Protein AF-0000000072252610 (afdb_homodimer)

Secondary structure (DSSP, 8-state):
--HHHHHHHHHHHHHHHHHHHHHHHHHH-TTHIIIII-TTT--TTS-HHHHHHHHHHHHHHHHHHHHHHHHHHHTTT-HHHHHHHHHHHHHHHHHHHHHHHTS--S--SHHHHHHHHHHHHHHHHHHHHHHHHHHHHHHHTTS----------------------/--HHHHHHHHHHHHHHHHHHHHHHHHHH-TTHIIIII-TTT--TTS-HHHHHHHHHHHHHHHHHHHHHHHHHHHTTT-HHHHHHHHHHHHHHHHHHHHHHHTS--S--SHHHHHHHHHHHHHHHHHHHHHHHHHHHHHHHTTS----------------------

Sequence (330 aa):
MRPLRFMTRVAVGLTGALALGAAASVLQDPLYPTRVLYTHTTSLSGPRSTAALIGRLYATWLLTSGSVRIVAAVRYGSVACRLLAALTYVIALAHFYTEVFWFGTLSLHPAGRLPIIVASCCLGLLFLDAVSTVILQMRGGKHHPEKSGPGRGTARSQRPRRLDDMRPLRFMTRVAVGLTGALALGAAASVLQDPLYPTRVLYTHTTSLSGPRSTAALIGRLYATWLLTSGSVRIVAAVRYGSVACRLLAALTYVIALAHFYTEVFWFGTLSLHPAGRLPIIVASCCLGLLFLDAVSTVILQMRGGKHHPEKSGPGRGTARSQRPRRLDD

Solvent-accessible surface area (backbone atoms only — not comparable to full-atom values): 17249 Å² total; per-residue (Å²): 128,57,67,61,49,51,52,34,34,49,49,39,29,50,53,8,51,49,28,39,52,49,18,55,52,24,68,76,39,23,50,47,46,40,69,63,32,31,49,62,32,59,55,90,78,40,54,69,55,41,39,33,48,47,12,47,51,50,20,52,36,25,42,50,46,12,50,43,15,36,50,15,34,75,41,54,85,37,65,69,31,45,47,52,36,44,48,44,24,53,52,48,32,54,51,52,50,40,29,42,75,70,69,48,31,31,42,86,48,72,69,42,44,46,60,43,54,53,24,51,51,53,42,49,39,49,49,51,38,53,52,52,51,53,52,50,53,57,56,59,65,61,62,65,62,77,74,77,67,82,78,83,77,81,78,79,79,78,77,78,77,78,78,84,122,128,56,67,63,50,50,52,34,36,50,51,38,27,50,52,9,51,47,28,39,52,49,18,55,51,23,70,75,38,24,49,48,46,39,70,60,31,32,49,60,30,57,56,88,78,40,56,69,57,42,40,33,46,46,13,48,51,51,21,51,36,26,42,50,46,12,50,43,14,37,50,15,32,74,41,54,84,36,66,68,32,45,50,50,35,44,47,46,26,52,51,48,33,53,53,53,50,40,28,44,76,70,69,47,30,32,43,84,45,73,68,39,42,46,60,42,52,52,24,49,51,52,41,49,40,48,49,50,37,52,51,52,52,53,52,51,53,58,56,60,66,62,63,65,63,75,75,77,67,81,78,82,78,80,78,78,82,79,77,78,78,76,80,78,126

Foldseek 3Di:
DDPLLLVLLVLLLVLLVVLLVQLVVCLVPVLVCCVAWQVQPDPVPDPPVVSSVNSNVSSVLSNVLSVLSNVCSVVVVDPVSLVSNLVSLVVQLVVLVCCVPPVNRTDPDPVSCVSNVSSVVSNVSSVVVVVVVVVVVVVVVPPPPVCPPDDPPPPPPDPPDPDDD/DDPLLLVLLVLLLVLLVVLLVQLVVCLVPVLVCCVPWQVQPDPVPDPPVVSSVNSNVSSVLSNVLSVLSNVCSVVVVDPVSLVSNLVSLVVQLVVLVCCVPPVNRTDPDPVSCVSNVSSVVSNVSSVVVVVVVVVVVVVVVPPPPVCPPPDPPPPPPPPPDPPDD

InterPro domains:
  IPR005352 Erg28 [PF03694] (14-121)
  IPR005352 Erg28 [PTHR15451] (16-125)

Organism: Cyanidioschyzon merolae (strain NIES-3377 / 10D) (NCBI:txid280699)

Nearest PDB structures (foldseek):
  2lqg-assembly1_A  TM=4.248E-01  e=1.595E+00  Mus musculus
  8vdq-assembly1_A  TM=4.200E-01  e=7.722E+00  Mus musculus
  7p3r-assembly1_D  TM=2.602E-01  e=5.408E+00  Vibrio cholerae O1 biovar El Tor str. N16961
  2lqg-assembly1_A  TM=4.248E-01  e=1.162E+00  Mus musculus
  8vdq-assembly1_A  TM=4.121E-01  e=8.066E+00  Mus musculus

pLDDT: mean 83.95, std 19.63, range [26.28, 98.94]

Radius of gyration: 31.35 Å; Cα contacts (8 Å, |Δi|>4): 391; chains: 2; bounding box: 46×124×82 Å

Structure (mmCIF, N/CA/C/O backbone):
data_AF-0000000072252610-model_v1
#
loop_
_entity.id
_entity.type
_entity.pdbx_description
1 polymer 'Ergosterol biosynthetic protein 28'
#
loop_
_atom_site.group_PDB
_atom_site.id
_atom_site.type_symbol
_atom_site.label_atom_id
_atom_site.label_alt_id
_atom_site.label_comp_id
_atom_site.label_asym_id
_atom_site.label_entity_id
_atom_site.label_seq_id
_atom_site.pdbx_PDB_ins_code
_atom_site.Cartn_x
_atom_site.Cartn_y
_atom_site.Cartn_z
_atom_site.occupancy
_atom_site.B_iso_or_equiv
_atom_site.auth_seq_id
_atom_site.auth_comp_id
_atom_site.auth_asym_id
_atom_site.auth_atom_id
_atom_site.pdbx_PDB_model_num
ATOM 1 N N . MET A 1 1 ? -17.922 16.688 15.539 1 61.53 1 MET A N 1
ATOM 2 C CA . MET A 1 1 ? -17.656 16.141 14.211 1 61.53 1 MET A CA 1
ATOM 3 C C . MET A 1 1 ? -18.938 15.68 13.539 1 61.53 1 MET A C 1
ATOM 5 O O . MET A 1 1 ? -19.844 15.156 14.203 1 61.53 1 MET A O 1
ATOM 9 N N . ARG A 1 2 ? -19.297 16.031 12.352 1 78.81 2 ARG A N 1
ATOM 10 C CA . ARG A 1 2 ? -20.469 15.625 11.57 1 78.81 2 ARG A CA 1
ATOM 11 C C . ARG A 1 2 ? -20.609 14.102 11.531 1 78.81 2 ARG A C 1
ATOM 13 O O . ARG A 1 2 ? -19.609 13.383 11.508 1 78.81 2 ARG A O 1
ATOM 20 N N . PRO A 1 3 ? -21.797 13.688 11.703 1 86.56 3 PRO A N 1
ATOM 21 C CA . PRO A 1 3 ? -22.031 12.242 11.766 1 86.56 3 PRO A CA 1
ATOM 22 C C . PRO A 1 3 ? -21.391 11.492 10.602 1 86.56 3 PRO A C 1
ATOM 24 O O . PRO A 1 3 ? -20.797 10.43 10.797 1 86.56 3 PRO A O 1
ATOM 27 N N . LEU A 1 4 ? -21.547 11.992 9.461 1 91.12 4 LEU A N 1
ATOM 28 C CA . LEU A 1 4 ? -20.969 11.344 8.289 1 91.12 4 LEU A CA 1
ATOM 29 C C . LEU A 1 4 ? -19.453 11.266 8.398 1 91.12 4 LEU A C 1
ATOM 31 O O . LEU A 1 4 ? -18.844 10.25 8.039 1 91.12 4 LEU A O 1
ATOM 35 N N . ARG A 1 5 ? -18.906 12.273 8.883 1 93.12 5 ARG A N 1
ATOM 36 C CA . ARG A 1 5 ? -17.453 12.328 9.055 1 93.12 5 ARG A CA 1
ATOM 37 C C . ARG A 1 5 ? -16.984 11.305 10.086 1 93.12 5 ARG A C 1
ATOM 39 O O . ARG A 1 5 ? -15.992 10.609 9.867 1 93.12 5 ARG A O 1
ATOM 46 N N . PHE A 1 6 ? -17.703 11.289 11.133 1 94.94 6 PHE A N 1
ATOM 47 C CA . PHE A 1 6 ? -17.344 10.328 12.172 1 94.94 6 PHE A CA 1
ATOM 48 C C . PHE A 1 6 ? -17.516 8.898 11.664 1 94.94 6 PHE A C 1
ATOM 50 O O . PHE A 1 6 ? -16.641 8.062 11.883 1 94.94 6 PHE A O 1
ATOM 57 N N . MET A 1 7 ? -18.594 8.617 11 1 96.38 7 MET A N 1
ATOM 58 C CA . MET A 1 7 ? -18.844 7.285 10.461 1 96.38 7 MET A CA 1
ATOM 59 C C . MET A 1 7 ? -17.75 6.887 9.469 1 96.38 7 MET A C 1
ATOM 61 O O . MET A 1 7 ? -17.312 5.738 9.453 1 96.38 7 MET A O 1
ATOM 65 N N . THR A 1 8 ? -17.375 7.801 8.648 1 97.81 8 THR A N 1
ATOM 66 C CA . THR A 1 8 ? -16.344 7.531 7.648 1 97.81 8 THR A CA 1
ATOM 67 C C . THR A 1 8 ? -15.008 7.234 8.312 1 97.81 8 THR A C 1
ATOM 69 O O . THR A 1 8 ? -14.312 6.289 7.934 1 97.81 8 THR A O 1
ATOM 72 N N . ARG A 1 9 ? -14.688 8.031 9.305 1 98 9 ARG A N 1
ATOM 73 C CA . ARG A 1 9 ? -13.445 7.828 10.055 1 98 9 ARG A CA 1
ATOM 74 C C . ARG A 1 9 ? -13.414 6.449 10.695 1 98 9 ARG A C 1
ATOM 76 O O . ARG A 1 9 ? -12.414 5.738 10.609 1 98 9 ARG A O 1
ATOM 83 N N . VAL A 1 10 ? -14.508 6.07 11.289 1 98.44 10 VAL A N 1
ATOM 84 C CA . VAL A 1 10 ? -14.609 4.781 11.969 1 98.44 10 VAL A CA 1
ATOM 85 C C . VAL A 1 10 ? -14.523 3.652 10.945 1 98.44 10 VAL A C 1
ATOM 87 O O . VAL A 1 10 ? -13.828 2.656 11.172 1 98.44 10 VAL A O 1
ATOM 90 N N . ALA A 1 11 ? -15.195 3.805 9.812 1 98.62 11 ALA A N 1
ATOM 91 C CA . ALA A 1 11 ? -15.172 2.785 8.766 1 98.62 11 ALA A CA 1
ATOM 92 C C . ALA A 1 11 ? -13.758 2.588 8.219 1 98.62 11 ALA A C 1
ATOM 94 O O . ALA A 1 11 ? -13.312 1.453 8.031 1 98.62 11 ALA A O 1
ATOM 95 N N . VAL A 1 12 ? -13.117 3.666 8 1 98.75 12 VAL A N 1
ATOM 96 C CA . VAL A 1 12 ? -11.75 3.615 7.488 1 98.75 12 VAL A CA 1
ATOM 97 C C . VAL A 1 12 ? -10.844 2.928 8.508 1 98.75 12 VAL A C 1
ATOM 99 O O . VAL A 1 12 ? -10.055 2.049 8.156 1 98.75 12 VAL A O 1
ATOM 102 N N . GLY A 1 13 ? -10.977 3.266 9.797 1 98.75 13 GLY A N 1
ATOM 103 C CA . GLY A 1 13 ? -10.18 2.641 10.844 1 98.75 13 GLY A CA 1
ATOM 104 C C . GLY A 1 13 ? -10.477 1.161 11.008 1 98.75 13 GLY A C 1
ATOM 105 O O . GLY A 1 13 ? -9.555 0.356 11.172 1 98.75 13 GLY A O 1
ATOM 106 N N . LEU A 1 14 ? -11.742 0.823 10.953 1 98.69 14 LEU A N 1
ATOM 107 C CA . LEU A 1 14 ? -12.156 -0.568 11.117 1 98.69 14 LEU A CA 1
ATOM 108 C C . LEU A 1 14 ? -11.609 -1.43 9.977 1 98.69 14 LEU A C 1
ATOM 110 O O . LEU A 1 14 ? -11.109 -2.531 10.211 1 98.69 14 LEU A O 1
ATOM 114 N N . THR A 1 15 ? -11.75 -0.928 8.805 1 98.56 15 THR A N 1
ATOM 115 C CA . THR A 1 15 ? -11.273 -1.714 7.676 1 98.56 15 THR A CA 1
ATOM 116 C C . THR A 1 15 ? -9.75 -1.779 7.672 1 98.56 15 THR A C 1
ATOM 118 O O . THR A 1 15 ? -9.164 -2.742 7.172 1 98.56 15 THR A O 1
ATOM 121 N N . GLY A 1 16 ? -9.102 -0.753 8.195 1 98.81 16 GLY A N 1
ATOM 122 C CA . GLY A 1 16 ? -7.66 -0.843 8.398 1 98.81 16 GLY A CA 1
ATOM 123 C C . GLY A 1 16 ? -7.266 -1.932 9.375 1 98.81 16 GLY A C 1
ATOM 124 O O . GLY A 1 16 ? -6.367 -2.73 9.094 1 98.81 16 GLY A O 1
ATOM 125 N N . ALA A 1 17 ? -7.941 -2.018 10.492 1 98.69 17 ALA A N 1
ATOM 126 C CA . ALA A 1 17 ? -7.68 -3.043 11.5 1 98.69 17 ALA A CA 1
ATOM 127 C C . ALA A 1 17 ? -7.969 -4.438 10.953 1 98.69 17 ALA A C 1
ATOM 129 O O . ALA A 1 17 ? -7.215 -5.379 11.211 1 98.69 17 ALA A O 1
ATOM 130 N N . LEU A 1 18 ? -9.031 -4.496 10.211 1 97.88 18 LEU A N 1
ATOM 131 C CA . LEU A 1 18 ? -9.383 -5.773 9.594 1 97.88 18 LEU A CA 1
ATOM 132 C C . LEU A 1 18 ? -8.297 -6.223 8.625 1 97.88 18 LEU A C 1
ATOM 134 O O . LEU A 1 18 ? -7.957 -7.406 8.57 1 97.88 18 LEU A O 1
ATOM 138 N N . ALA A 1 19 ? -7.809 -5.293 7.867 1 98.44 19 ALA A N 1
ATOM 139 C CA . ALA A 1 19 ? -6.738 -5.613 6.922 1 98.44 19 ALA A CA 1
ATOM 140 C C . ALA A 1 19 ? -5.488 -6.09 7.652 1 98.44 19 ALA A C 1
ATOM 142 O O . ALA A 1 19 ? -4.859 -7.07 7.242 1 98.44 19 ALA A O 1
ATOM 143 N N . LEU A 1 20 ? -5.117 -5.48 8.727 1 98.56 20 LEU A N 1
ATOM 144 C CA . LEU A 1 20 ? -3.945 -5.879 9.5 1 98.56 20 LEU A CA 1
ATOM 145 C C . LEU A 1 20 ? -4.16 -7.242 10.148 1 98.56 20 LEU A C 1
ATOM 147 O O . LEU A 1 20 ? -3.244 -8.062 10.188 1 98.56 20 LEU A O 1
ATOM 151 N N . GLY A 1 21 ? -5.379 -7.465 10.68 1 98 21 GLY A N 1
ATOM 152 C CA . GLY A 1 21 ? -5.699 -8.781 11.211 1 98 21 GLY A CA 1
ATOM 153 C C . GLY A 1 21 ? -5.652 -9.875 10.164 1 98 21 GLY A C 1
ATOM 154 O O . GLY A 1 21 ? -5.133 -10.969 10.414 1 98 21 GLY A O 1
ATOM 155 N N . ALA A 1 22 ? -6.207 -9.555 8.984 1 96.94 22 ALA A N 1
ATOM 156 C CA . ALA A 1 22 ? -6.18 -10.516 7.887 1 96.94 22 ALA A CA 1
ATOM 157 C C . ALA A 1 22 ? -4.746 -10.812 7.453 1 96.94 22 ALA A C 1
ATOM 159 O O . ALA A 1 22 ? -4.40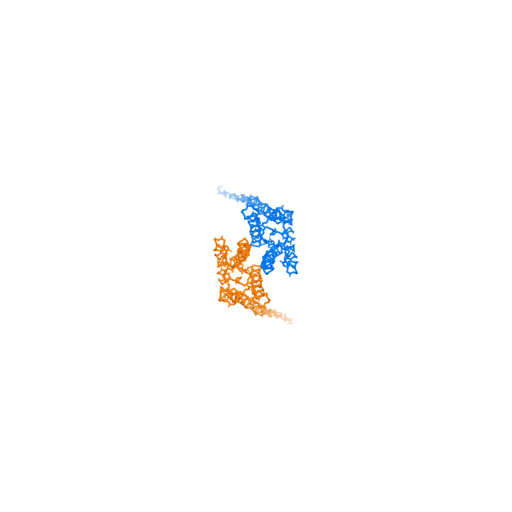6 -11.961 7.148 1 96.94 22 ALA A O 1
ATOM 160 N N . ALA A 1 23 ? -3.945 -9.773 7.395 1 98.44 23 ALA A N 1
ATOM 161 C CA . ALA A 1 23 ? -2.541 -9.969 7.047 1 98.44 23 ALA A CA 1
ATOM 162 C C . ALA A 1 23 ? -1.862 -10.93 8.023 1 98.44 23 ALA A C 1
ATOM 164 O O . ALA A 1 23 ? -1.147 -11.844 7.609 1 98.44 23 ALA A O 1
ATOM 165 N N . ALA A 1 24 ? -2.072 -10.789 9.32 1 98.06 24 ALA A N 1
ATOM 166 C CA . ALA A 1 24 ? -1.496 -11.664 10.336 1 98.06 24 ALA A CA 1
ATOM 167 C C . ALA A 1 24 ? -1.964 -13.102 10.164 1 98.06 24 ALA A C 1
ATOM 169 O O . ALA A 1 24 ? -1.171 -14.039 10.281 1 98.06 24 ALA A O 1
ATOM 170 N N . SER A 1 25 ? -3.254 -13.234 9.859 1 97.12 25 SER A N 1
ATOM 171 C CA . SER A 1 25 ? -3.811 -14.57 9.656 1 97.12 25 SER A CA 1
ATOM 172 C C . SER A 1 25 ? -3.195 -15.242 8.43 1 97.12 25 SER A C 1
ATOM 174 O O . SER A 1 25 ? -2.885 -16.438 8.461 1 97.12 25 SER A O 1
ATOM 176 N N . VAL A 1 26 ? -2.988 -14.5 7.348 1 97.19 26 VAL A N 1
ATOM 177 C CA . VAL A 1 26 ? -2.447 -15.039 6.105 1 97.19 26 VAL A CA 1
ATOM 178 C C . VAL A 1 26 ? -0.979 -15.406 6.297 1 97.19 26 VAL A C 1
ATOM 180 O O . VAL A 1 26 ? -0.509 -16.406 5.754 1 97.19 26 VAL A O 1
ATOM 183 N N . LEU A 1 27 ? -0.234 -14.617 7.117 1 97 27 LEU A N 1
ATOM 184 C CA . LEU A 1 27 ? 1.17 -14.922 7.371 1 97 27 LEU A CA 1
ATOM 185 C C . LEU A 1 27 ? 1.31 -16.219 8.172 1 97 27 LEU A C 1
ATOM 187 O O . LEU A 1 27 ? 2.328 -16.906 8.07 1 97 27 LEU A O 1
ATOM 191 N N . GLN A 1 28 ? 0.29 -16.609 8.906 1 96.81 28 GLN A N 1
ATOM 192 C CA . GLN A 1 28 ? 0.274 -17.875 9.641 1 96.81 28 GLN A CA 1
ATOM 193 C C . GLN A 1 28 ? -0.122 -19.031 8.727 1 96.81 28 GLN A C 1
ATOM 195 O O . GLN A 1 28 ? 0.338 -20.156 8.914 1 96.81 28 GLN A O 1
ATOM 200 N N . ASP A 1 29 ? -0.997 -18.75 7.777 1 95.69 29 ASP A N 1
ATOM 201 C CA . ASP A 1 29 ? -1.419 -19.703 6.758 1 95.69 29 ASP A CA 1
ATOM 202 C C . ASP A 1 29 ? -1.388 -19.078 5.367 1 95.69 29 ASP A C 1
ATOM 204 O O . ASP A 1 29 ? -2.432 -18.719 4.816 1 95.69 29 ASP A O 1
ATOM 208 N N . PRO A 1 30 ? -0.225 -19.078 4.793 1 94.25 30 PRO A N 1
ATOM 209 C CA . PRO A 1 30 ? -0.065 -18.359 3.523 1 94.25 30 PRO A CA 1
ATOM 210 C C . PRO A 1 30 ? -0.817 -19.031 2.371 1 94.25 30 PRO A C 1
ATOM 212 O O . PRO A 1 30 ? -0.964 -18.438 1.301 1 94.25 30 PRO A O 1
ATOM 215 N N . LEU A 1 31 ? -1.397 -20.234 2.572 1 91 31 LEU A N 1
ATOM 216 C CA . LEU A 1 31 ? -2.133 -20.906 1.508 1 91 31 LEU A CA 1
ATOM 217 C C . LEU A 1 31 ? -3.59 -20.453 1.486 1 91 31 LEU A C 1
ATOM 219 O O . LEU A 1 31 ? -4.312 -20.719 0.523 1 91 31 LEU A O 1
ATOM 223 N N . TYR A 1 32 ? -4.023 -19.75 2.447 1 90.5 32 TYR A N 1
ATOM 224 C CA . TYR A 1 32 ? -5.422 -19.375 2.639 1 90.5 32 TYR A CA 1
ATOM 225 C C . TYR A 1 32 ? -5.945 -18.578 1.446 1 90.5 32 TYR A C 1
ATOM 227 O O . TYR A 1 32 ? -7.004 -18.891 0.897 1 90.5 32 TYR A O 1
ATOM 235 N N . PRO A 1 33 ? -5.25 -17.594 0.985 1 90.19 33 PRO A N 1
ATOM 236 C CA . PRO A 1 33 ? -5.805 -16.797 -0.113 1 90.19 33 PRO A CA 1
ATOM 237 C C . PRO A 1 33 ? -6.047 -17.625 -1.375 1 90.19 33 PRO A C 1
ATOM 239 O O . PRO A 1 33 ? -7.062 -17.438 -2.051 1 90.19 33 PRO A O 1
ATOM 242 N N . THR A 1 34 ? -5.145 -18.469 -1.66 1 86.62 34 THR A N 1
ATOM 243 C CA . THR A 1 34 ? -5.316 -19.297 -2.855 1 86.62 34 THR A CA 1
ATOM 244 C C . THR A 1 34 ? -6.43 -20.312 -2.654 1 86.62 34 THR A C 1
ATOM 246 O O . THR A 1 34 ? -7.148 -20.656 -3.598 1 86.62 34 THR A O 1
ATOM 249 N N . ARG A 1 35 ? -6.633 -20.688 -1.427 1 86.81 35 ARG A N 1
ATOM 250 C CA . ARG A 1 35 ? -7.645 -21.703 -1.125 1 86.81 35 ARG A CA 1
ATOM 251 C C . ARG A 1 35 ? -9.039 -21.078 -1.067 1 86.81 35 ARG A C 1
ATOM 253 O O . ARG A 1 35 ? -10.023 -21.734 -1.404 1 86.81 35 ARG A O 1
ATOM 260 N N . VAL A 1 36 ? -9.109 -19.844 -0.758 1 87.56 36 VAL A N 1
ATOM 261 C CA . VAL A 1 36 ? -10.422 -19.281 -0.431 1 87.56 36 VAL A CA 1
ATOM 262 C C . VAL A 1 36 ? -10.758 -18.156 -1.403 1 87.56 36 VAL A C 1
ATOM 264 O O . VAL A 1 36 ? -11.914 -18 -1.804 1 87.56 36 VAL A O 1
ATOM 267 N N . LEU A 1 37 ? -9.742 -17.438 -1.824 1 89.19 37 LEU A N 1
ATOM 268 C CA . LEU A 1 37 ? -9.984 -16.266 -2.658 1 89.19 37 LEU A CA 1
ATOM 269 C C . LEU A 1 37 ? -9.688 -16.562 -4.121 1 89.19 37 LEU A C 1
ATOM 271 O O . LEU A 1 37 ? -10.586 -16.562 -4.961 1 89.19 37 LEU A O 1
ATOM 275 N N . TYR A 1 38 ? -8.469 -16.906 -4.402 1 88.69 38 TYR A N 1
ATOM 276 C CA . TYR A 1 38 ? -8.008 -17.109 -5.77 1 88.69 38 TYR A CA 1
ATOM 277 C C . TYR A 1 38 ? -8.102 -18.578 -6.164 1 88.69 38 TYR A C 1
ATOM 279 O O . TYR A 1 38 ? -7.105 -19.188 -6.578 1 88.69 38 TYR A O 1
ATOM 287 N N . THR A 1 39 ? -9.219 -19.141 -6.16 1 80.56 39 THR A N 1
ATOM 288 C CA . THR A 1 39 ? -9.461 -20.578 -6.277 1 80.56 39 THR A CA 1
ATOM 289 C C . THR A 1 39 ? -9.297 -21.047 -7.723 1 80.56 39 THR A C 1
ATOM 291 O O . THR A 1 39 ? -9.133 -22.234 -7.984 1 80.56 39 THR A O 1
ATOM 294 N N . HIS A 1 40 ? -9.32 -20.141 -8.625 1 75.56 40 HIS A N 1
ATOM 295 C CA . HIS A 1 40 ? -9.273 -20.562 -10.023 1 75.56 40 HIS A CA 1
ATOM 296 C C . HIS A 1 40 ? -7.844 -20.594 -10.547 1 75.56 40 HIS A C 1
ATOM 298 O O . HIS A 1 40 ? -7.617 -20.703 -11.75 1 75.56 40 HIS A O 1
ATOM 304 N N . THR A 1 41 ? -6.859 -20.312 -9.836 1 63.38 41 THR A N 1
ATOM 305 C CA . THR A 1 41 ? -5.469 -20.281 -10.281 1 63.38 41 THR A CA 1
ATOM 306 C C . THR A 1 41 ? -4.789 -21.625 -10.023 1 63.38 41 THR A C 1
ATOM 308 O O . THR A 1 41 ? -3.889 -22.016 -10.766 1 63.38 41 THR A O 1
ATOM 311 N N . THR A 1 42 ? -4.848 -22.141 -8.812 1 55.5 42 THR A N 1
ATOM 312 C CA . THR A 1 42 ? -4 -23.25 -8.398 1 55.5 42 THR A CA 1
ATOM 313 C C . THR A 1 42 ? -4.605 -24.578 -8.844 1 55.5 42 THR A C 1
ATOM 315 O O . THR A 1 42 ? -5.777 -24.859 -8.578 1 55.5 42 THR A O 1
ATOM 318 N N . SER A 1 43 ? -4.387 -24.844 -10.086 1 47.19 43 SER A N 1
ATOM 319 C CA . SER A 1 43 ? -4.484 -26.297 -10.086 1 47.19 43 SER A CA 1
ATOM 320 C C . SER A 1 43 ? -3.715 -26.906 -8.922 1 47.19 43 SER A C 1
ATOM 322 O O . SER A 1 43 ? -2.66 -26.406 -8.531 1 47.19 43 SER A O 1
ATOM 324 N N . LEU A 1 44 ? -4.395 -27.469 -7.875 1 45.12 44 LEU A N 1
ATOM 325 C CA . LEU A 1 44 ? -3.846 -28.297 -6.801 1 45.12 44 LEU A CA 1
ATOM 326 C C . 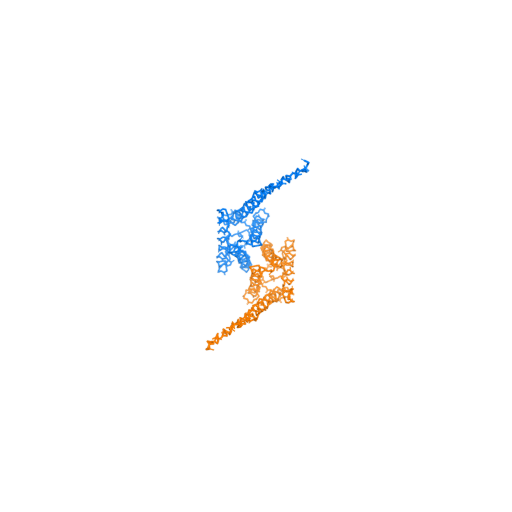LEU A 1 44 ? -2.428 -28.734 -7.133 1 45.12 44 LEU A C 1
ATOM 328 O O . LEU A 1 44 ? -1.689 -29.172 -6.246 1 45.12 44 LEU A O 1
ATOM 332 N N . SER A 1 45 ? -2.225 -28.672 -8.367 1 44.56 45 SER A N 1
ATOM 333 C CA . SER A 1 45 ? -0.99 -29.328 -8.773 1 44.56 45 SER A CA 1
ATOM 334 C C . SER A 1 45 ? 0.185 -28.359 -8.781 1 44.56 45 SER A C 1
ATOM 336 O O . SER A 1 45 ? 1.304 -28.734 -9.141 1 44.56 45 SER A O 1
ATOM 338 N N . GLY A 1 46 ? -0.106 -26.953 -8.523 1 53.12 46 GLY A N 1
ATOM 339 C CA . GLY A 1 46 ? 1.106 -26.156 -8.594 1 53.12 46 GLY A CA 1
ATOM 340 C C . GLY A 1 46 ? 1.921 -26.203 -7.312 1 53.12 46 GLY A C 1
ATOM 341 O O . GLY A 1 46 ? 1.461 -26.719 -6.293 1 53.12 46 GLY A O 1
ATOM 342 N N . PRO A 1 47 ? 3.268 -25.922 -7.441 1 61.97 47 PRO A N 1
ATOM 343 C CA . PRO A 1 47 ? 4.129 -26.016 -6.262 1 61.97 47 PRO A CA 1
ATOM 344 C C . PRO A 1 47 ? 3.627 -25.188 -5.082 1 61.97 47 PRO A C 1
ATOM 346 O O . PRO A 1 47 ? 3.168 -24.062 -5.273 1 61.97 47 PRO A O 1
ATOM 349 N N . ARG A 1 48 ? 3.322 -25.797 -3.988 1 75.88 48 ARG A N 1
ATOM 350 C CA . ARG A 1 48 ? 2.986 -25.203 -2.695 1 75.88 48 ARG A CA 1
ATOM 351 C C . ARG A 1 48 ? 3.744 -23.906 -2.477 1 75.88 48 ARG A C 1
ATOM 353 O O . ARG A 1 48 ? 3.225 -22.984 -1.851 1 75.88 48 ARG A O 1
ATOM 360 N N . SER A 1 49 ? 4.82 -23.828 -3.201 1 79.62 49 SER A N 1
ATOM 361 C CA . SER A 1 49 ? 5.668 -22.656 -3.027 1 79.62 49 SER A CA 1
ATOM 362 C C . SER A 1 49 ? 5.066 -21.422 -3.709 1 79.62 49 SER A C 1
ATOM 364 O O . SER A 1 49 ? 5.129 -20.312 -3.174 1 79.62 49 SER A O 1
ATOM 366 N N . THR A 1 50 ? 4.332 -21.609 -4.77 1 84.75 50 THR A N 1
ATOM 367 C CA . THR A 1 50 ? 3.736 -20.5 -5.508 1 84.75 50 THR A CA 1
ATOM 368 C C . THR A 1 50 ? 2.506 -19.969 -4.781 1 84.75 50 THR A C 1
ATOM 370 O O . THR A 1 50 ? 2.322 -18.75 -4.664 1 84.75 50 THR A O 1
ATOM 373 N N . ALA A 1 51 ? 1.771 -20.891 -4.281 1 87.75 51 ALA A N 1
ATOM 374 C CA . ALA A 1 51 ? 0.591 -20.5 -3.512 1 87.75 51 ALA A CA 1
ATOM 375 C C . ALA A 1 51 ? 0.987 -19.75 -2.248 1 87.75 51 ALA A C 1
ATOM 377 O O . ALA A 1 51 ? 0.336 -18.766 -1.874 1 87.75 51 ALA A O 1
ATOM 378 N N . ALA A 1 52 ? 2.031 -20.219 -1.628 1 91.81 52 ALA A N 1
ATOM 379 C CA . ALA A 1 52 ? 2.502 -19.562 -0.413 1 91.81 52 ALA A CA 1
ATOM 380 C C . ALA A 1 52 ? 3.025 -18.156 -0.72 1 91.81 52 ALA A C 1
ATOM 382 O O . ALA A 1 52 ? 2.848 -17.234 0.077 1 91.81 52 ALA A O 1
ATOM 383 N N . LEU A 1 53 ? 3.656 -17.984 -1.848 1 92.38 53 LEU A N 1
ATOM 384 C CA . LEU A 1 53 ? 4.129 -16.656 -2.256 1 92.38 53 LEU A CA 1
ATOM 385 C C . LEU A 1 53 ? 2.957 -15.719 -2.502 1 92.38 53 LEU A C 1
ATOM 387 O O . LEU A 1 53 ? 3.006 -14.547 -2.117 1 92.38 53 LEU A O 1
ATOM 391 N N . ILE A 1 54 ? 1.898 -16.219 -3.107 1 92.81 54 ILE A N 1
ATOM 392 C CA . ILE A 1 54 ? 0.7 -15.414 -3.336 1 92.81 54 ILE A CA 1
ATOM 393 C C . ILE A 1 54 ? 0.157 -14.906 -2.002 1 92.81 54 ILE A C 1
ATOM 395 O O . ILE A 1 54 ? -0.172 -13.727 -1.868 1 92.81 54 ILE A O 1
ATOM 399 N N . GLY A 1 55 ? 0.143 -15.812 -1.067 1 95.19 55 GLY A N 1
ATOM 400 C CA . GLY A 1 55 ? -0.329 -15.422 0.253 1 95.19 55 GLY A CA 1
ATOM 401 C C . GLY A 1 55 ? 0.542 -14.375 0.916 1 95.19 55 GLY A C 1
ATOM 402 O O . GLY A 1 55 ? 0.032 -13.414 1.502 1 95.19 55 GLY A O 1
ATOM 403 N N . ARG A 1 56 ? 1.842 -14.492 0.831 1 96.5 56 ARG A N 1
ATOM 404 C CA . ARG A 1 56 ? 2.754 -13.539 1.461 1 96.5 56 ARG A CA 1
ATOM 405 C C . ARG A 1 56 ? 2.691 -12.18 0.772 1 96.5 56 ARG A C 1
ATOM 407 O O . ARG A 1 56 ? 2.795 -11.141 1.427 1 96.5 56 ARG A O 1
ATOM 414 N N . LEU A 1 57 ? 2.5 -12.195 -0.528 1 96.75 57 LEU A N 1
ATOM 415 C CA . LEU A 1 57 ? 2.33 -10.945 -1.26 1 96.75 57 LEU A CA 1
ATOM 416 C C . LEU A 1 57 ? 1.008 -10.273 -0.895 1 96.75 57 LEU A C 1
ATOM 418 O O . LEU A 1 57 ? 0.955 -9.062 -0.7 1 96.75 57 LEU A O 1
ATOM 422 N N . TYR A 1 58 ? 0.011 -11.086 -0.801 1 97.69 58 TYR A N 1
ATOM 423 C CA . TYR A 1 58 ? -1.295 -10.578 -0.394 1 97.69 58 TYR A CA 1
ATOM 424 C C . TYR A 1 58 ? -1.228 -9.953 0.992 1 97.69 58 TYR A C 1
ATOM 426 O O . TYR A 1 58 ? -1.736 -8.844 1.205 1 97.69 58 TYR A O 1
ATOM 434 N N . ALA A 1 59 ? -0.616 -10.633 1.926 1 98.62 59 ALA A N 1
ATOM 435 C CA . ALA A 1 59 ? -0.458 -10.117 3.285 1 98.62 59 ALA A CA 1
ATOM 436 C C . ALA A 1 59 ? 0.355 -8.828 3.297 1 98.62 59 ALA A C 1
ATOM 438 O O . ALA A 1 59 ? 0.045 -7.898 4.047 1 98.62 59 ALA A O 1
ATOM 439 N N . THR A 1 60 ? 1.398 -8.789 2.51 1 98.69 60 THR A N 1
ATOM 440 C CA . THR A 1 60 ? 2.242 -7.602 2.408 1 98.69 60 THR A CA 1
ATOM 441 C C . THR A 1 60 ? 1.431 -6.402 1.927 1 98.69 60 THR A C 1
ATOM 443 O O . THR A 1 60 ? 1.554 -5.305 2.475 1 98.69 60 THR A O 1
ATOM 446 N N . TRP A 1 61 ? 0.627 -6.629 0.937 1 98.81 61 TRP A N 1
ATOM 447 C CA . TRP A 1 61 ? -0.261 -5.586 0.435 1 98.81 61 TRP A CA 1
ATOM 448 C C . TRP A 1 61 ? -1.246 -5.145 1.513 1 98.81 61 TRP A C 1
ATOM 450 O O . TRP A 1 61 ? -1.479 -3.949 1.697 1 98.81 61 TRP A O 1
ATOM 460 N N . LEU A 1 62 ? -1.832 -6.09 2.283 1 98.75 62 LEU A N 1
ATOM 461 C CA . LEU A 1 62 ? -2.779 -5.781 3.35 1 98.75 62 LEU A CA 1
ATOM 462 C C . LEU A 1 62 ? -2.105 -4.984 4.461 1 98.75 62 LEU A C 1
ATOM 464 O O . LEU A 1 62 ? -2.709 -4.074 5.031 1 98.75 62 LEU A O 1
ATOM 468 N N . LEU A 1 63 ? -0.886 -5.348 4.766 1 98.88 63 LEU A N 1
ATOM 469 C CA . LEU A 1 63 ? -0.145 -4.594 5.773 1 98.88 63 LEU A CA 1
ATOM 470 C C . LEU A 1 63 ? 0.013 -3.137 5.352 1 98.88 63 LEU A C 1
ATOM 472 O O . LEU A 1 63 ? -0.143 -2.23 6.172 1 98.88 63 LEU A O 1
ATOM 476 N N . THR A 1 64 ? 0.316 -2.928 4.105 1 98.88 64 THR A N 1
ATOM 477 C CA . THR A 1 64 ? 0.504 -1.579 3.584 1 98.88 64 THR A CA 1
ATOM 478 C C . THR A 1 64 ? -0.806 -0.798 3.615 1 98.88 64 THR A C 1
ATOM 480 O O . THR A 1 64 ? -0.869 0.298 4.176 1 98.88 64 THR A O 1
ATOM 483 N N . SER A 1 65 ? -1.869 -1.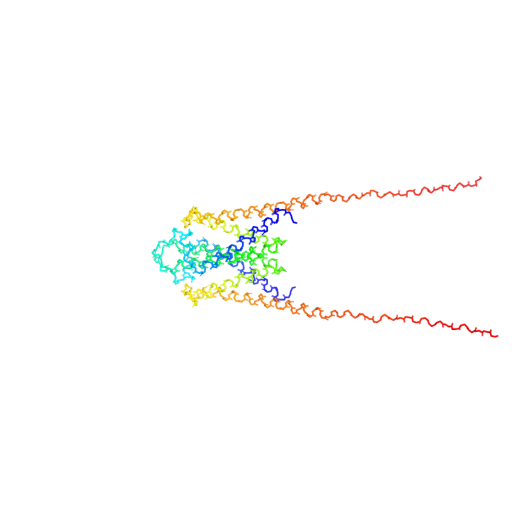411 3.096 1 98.88 65 SER A N 1
ATOM 484 C CA . SER A 1 65 ? -3.164 -0.74 3.039 1 98.88 65 SER A CA 1
ATOM 485 C C . SER A 1 65 ? -3.729 -0.508 4.438 1 98.88 65 SER A C 1
ATOM 487 O O . SER A 1 65 ? -4.301 0.547 4.711 1 98.88 65 SER A O 1
ATOM 489 N N . GLY A 1 66 ? -3.572 -1.522 5.262 1 98.88 66 GLY A N 1
ATOM 490 C CA . GLY A 1 66 ? -4.059 -1.386 6.625 1 98.88 66 GLY A CA 1
ATOM 491 C C . GLY A 1 66 ? -3.381 -0.267 7.395 1 98.88 66 GLY A C 1
ATOM 492 O O . GLY A 1 66 ? -4.039 0.488 8.109 1 98.88 66 GLY A O 1
ATOM 493 N N . SER A 1 67 ? -2.09 -0.134 7.25 1 98.88 67 SER A N 1
ATOM 494 C CA . SER A 1 67 ? -1.35 0.939 7.906 1 98.88 67 SER A CA 1
ATOM 495 C C . SER A 1 67 ? -1.832 2.309 7.441 1 98.88 67 SER A C 1
ATOM 497 O O . SER A 1 67 ? -2.002 3.223 8.25 1 98.88 67 SER A O 1
ATOM 499 N N . VAL A 1 68 ? -2.033 2.406 6.137 1 98.94 68 VAL A N 1
ATOM 500 C CA . VAL A 1 68 ? -2.521 3.66 5.574 1 98.94 68 VAL A CA 1
ATOM 501 C C . VAL A 1 68 ? -3.871 4.012 6.195 1 98.94 68 VAL A C 1
ATOM 503 O O . VAL A 1 68 ? -4.082 5.145 6.637 1 98.94 68 VAL A O 1
ATOM 506 N N . ARG A 1 69 ? -4.762 3.029 6.293 1 98.94 69 ARG A N 1
ATOM 507 C CA . ARG A 1 69 ? -6.125 3.295 6.746 1 98.94 69 ARG A CA 1
ATOM 508 C C . ARG A 1 69 ? -6.152 3.602 8.242 1 98.94 69 ARG A C 1
ATOM 510 O O . ARG A 1 69 ? -6.91 4.469 8.688 1 98.94 69 ARG A O 1
ATOM 517 N N . ILE A 1 70 ? -5.324 2.938 8.984 1 98.88 70 ILE A N 1
ATOM 518 C CA . ILE A 1 70 ? -5.246 3.219 10.414 1 98.88 70 ILE A CA 1
ATOM 519 C C . ILE A 1 70 ? -4.727 4.637 10.633 1 98.88 70 ILE A C 1
ATOM 521 O O . ILE A 1 70 ? -5.309 5.41 11.398 1 98.88 70 ILE A O 1
ATOM 525 N N . VAL A 1 71 ? -3.645 4.977 9.977 1 98.81 71 VAL A N 1
ATOM 526 C CA . VAL A 1 71 ? -3.066 6.309 10.133 1 98.81 71 VAL A CA 1
ATOM 527 C C . VAL A 1 71 ? -4.051 7.363 9.641 1 98.81 71 VAL A C 1
ATOM 529 O O . VAL A 1 71 ? -4.195 8.422 10.25 1 98.81 71 VAL A O 1
ATOM 532 N N . ALA A 1 72 ? -4.723 7.078 8.523 1 98.69 72 ALA A N 1
ATOM 533 C CA . ALA A 1 72 ? -5.711 8.016 7.992 1 98.69 72 ALA A CA 1
ATOM 534 C C . ALA A 1 72 ? -6.852 8.227 8.984 1 98.69 72 ALA A C 1
ATOM 536 O O . ALA A 1 72 ? -7.348 9.344 9.141 1 98.69 72 ALA A O 1
ATOM 537 N N . ALA A 1 73 ? -7.23 7.145 9.656 1 98.69 73 ALA A N 1
ATOM 538 C CA . ALA A 1 73 ? -8.305 7.273 10.641 1 98.69 73 ALA A CA 1
ATOM 539 C C . ALA A 1 73 ? -7.863 8.133 11.82 1 98.69 73 ALA A C 1
ATOM 541 O O . ALA A 1 73 ? -8.648 8.938 12.336 1 98.69 73 ALA A O 1
ATOM 542 N N . VAL A 1 74 ? -6.629 7.984 12.242 1 98.25 74 VAL A N 1
ATOM 543 C CA . VAL A 1 74 ? -6.098 8.727 13.375 1 98.25 74 VAL A CA 1
ATOM 544 C C . VAL A 1 74 ? -5.867 10.18 12.984 1 98.25 74 VAL A C 1
ATOM 546 O O . VAL A 1 74 ? -6.059 11.094 13.789 1 98.25 74 VAL A O 1
ATOM 549 N N . ARG A 1 75 ? -5.43 10.352 11.789 1 98.06 75 ARG A N 1
ATOM 550 C CA . ARG A 1 75 ? -5.172 11.688 11.273 1 98.06 75 ARG A CA 1
ATOM 551 C C . ARG A 1 75 ? -6.211 12.086 10.234 1 98.06 75 ARG A C 1
ATOM 553 O O . ARG A 1 75 ? -5.859 12.578 9.156 1 98.06 75 ARG A O 1
ATOM 560 N N . TYR A 1 76 ? -7.438 11.875 10.586 1 96.81 76 TYR A N 1
ATOM 561 C CA . TYR A 1 76 ? -8.523 12.016 9.625 1 96.81 76 TYR A CA 1
ATOM 562 C C . TYR A 1 76 ? -8.672 13.469 9.188 1 96.81 76 TYR A C 1
ATOM 564 O O . TYR A 1 76 ? -9.281 13.75 8.148 1 96.81 76 TYR A O 1
ATOM 572 N N . GLY A 1 77 ? -8.156 14.414 9.898 1 94.62 77 GLY A N 1
ATOM 573 C CA . GLY A 1 77 ? -8.195 15.82 9.523 1 94.62 77 GLY A CA 1
ATOM 574 C C . GLY A 1 77 ? -7.305 16.141 8.344 1 94.62 77 GLY A C 1
ATOM 575 O O . GLY A 1 77 ? -7.473 17.188 7.699 1 94.62 77 GLY A O 1
ATOM 576 N N . SER A 1 78 ? -6.41 15.344 8.102 1 96.5 78 SER A N 1
ATOM 577 C CA . SER A 1 78 ? -5.477 15.555 7 1 96.5 78 SER A CA 1
ATOM 578 C C . SER A 1 78 ? -6.078 15.102 5.676 1 96.5 78 SER A C 1
ATOM 580 O O . SER A 1 78 ? -6.395 13.922 5.5 1 96.5 78 SER A O 1
ATOM 582 N N . VAL A 1 79 ? -6.121 16.016 4.75 1 95.88 79 VAL A N 1
ATOM 583 C CA . VAL A 1 79 ? -6.645 15.703 3.426 1 95.88 79 VAL A CA 1
ATOM 584 C C . VAL A 1 79 ? -5.75 14.672 2.746 1 95.88 79 VAL A C 1
ATOM 586 O O . VAL A 1 79 ? -6.238 13.773 2.051 1 95.88 79 VAL A O 1
ATOM 589 N N . ALA A 1 80 ? -4.449 14.789 2.969 1 97.69 80 ALA A N 1
ATOM 590 C CA . ALA A 1 80 ? -3.496 13.844 2.387 1 97.69 80 ALA A CA 1
ATOM 591 C C . ALA A 1 80 ? -3.764 12.422 2.873 1 97.69 80 ALA A C 1
ATOM 593 O O . ALA A 1 80 ? -3.717 11.477 2.088 1 97.69 80 ALA A O 1
ATOM 594 N N . CYS A 1 81 ? -4.055 12.27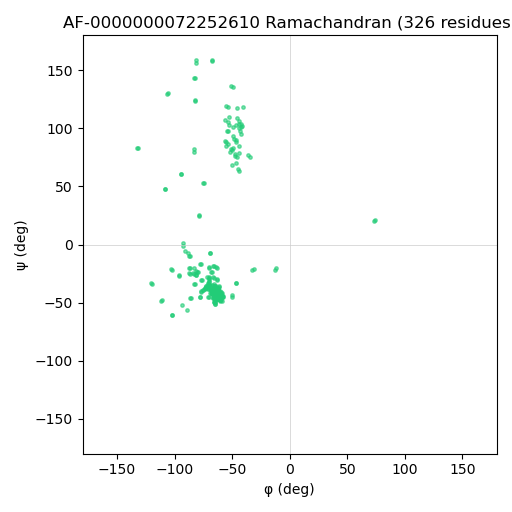3 4.117 1 98.25 81 CYS A N 1
ATOM 595 C CA . CYS A 1 81 ? -4.328 10.961 4.688 1 98.25 81 CYS A CA 1
ATOM 596 C C . CYS A 1 81 ? -5.641 10.398 4.156 1 98.25 81 CYS A C 1
ATOM 598 O O . CYS A 1 81 ? -5.73 9.203 3.852 1 98.25 81 CYS A O 1
ATOM 600 N N . ARG A 1 82 ? -6.629 11.25 4.012 1 97.94 82 ARG A N 1
ATOM 601 C CA . ARG A 1 82 ? -7.902 10.797 3.461 1 97.94 82 ARG A CA 1
ATOM 602 C C . ARG A 1 82 ? -7.75 10.391 1.999 1 97.94 82 ARG A C 1
ATOM 604 O O . ARG A 1 82 ? -8.367 9.422 1.554 1 97.94 82 ARG A O 1
ATOM 611 N N . LEU A 1 83 ? -6.988 11.148 1.325 1 98.12 83 LEU A N 1
ATOM 612 C CA . LEU A 1 83 ? -6.707 10.797 -0.064 1 98.12 83 LEU A CA 1
ATOM 613 C C . LEU A 1 83 ? -6.027 9.438 -0.159 1 98.12 83 LEU A C 1
ATOM 615 O O . LEU A 1 83 ? -6.383 8.617 -1.011 1 98.12 83 LEU A O 1
ATOM 619 N N . LEU A 1 84 ? -5.059 9.25 0.669 1 98.88 84 LEU A N 1
ATOM 620 C CA . LEU A 1 84 ? -4.344 7.973 0.649 1 98.88 84 LEU A CA 1
ATOM 621 C C . LEU A 1 84 ? -5.281 6.82 0.98 1 98.88 84 LEU A C 1
ATOM 623 O O . LEU A 1 84 ? -5.211 5.758 0.355 1 98.88 84 LEU A O 1
ATOM 627 N N . ALA A 1 85 ? -6.121 7.031 1.966 1 98.81 85 ALA A N 1
ATOM 628 C CA . ALA A 1 85 ? -7.113 6 2.266 1 98.81 85 ALA A CA 1
ATOM 629 C C . ALA A 1 85 ? -8 5.723 1.055 1 98.81 85 ALA A C 1
ATOM 631 O O . ALA A 1 85 ? -8.258 4.562 0.717 1 98.81 85 ALA A O 1
ATOM 632 N N . ALA A 1 86 ? -8.469 6.758 0.383 1 98.88 86 ALA A N 1
ATOM 633 C CA . ALA A 1 86 ? -9.305 6.598 -0.802 1 98.88 86 ALA A CA 1
ATOM 634 C C . ALA A 1 86 ? -8.578 5.809 -1.888 1 98.88 86 ALA A C 1
ATOM 636 O O . ALA A 1 86 ? -9.164 4.938 -2.531 1 98.88 86 ALA A O 1
ATOM 637 N N . LEU A 1 87 ? -7.32 6.102 -2.059 1 98.81 87 LEU A N 1
ATOM 638 C CA . LEU A 1 87 ? -6.539 5.43 -3.09 1 98.81 87 LEU A CA 1
ATOM 639 C C . LEU A 1 87 ? -6.414 3.939 -2.789 1 98.81 87 LEU A C 1
ATOM 641 O O . LEU A 1 87 ? -6.426 3.113 -3.707 1 98.81 87 LEU A O 1
ATOM 645 N N . THR A 1 88 ? -6.277 3.555 -1.499 1 98.88 88 THR A N 1
ATOM 646 C CA . THR A 1 88 ? -6.199 2.135 -1.178 1 98.88 88 THR A CA 1
ATOM 647 C C . THR A 1 88 ? -7.477 1.412 -1.597 1 98.88 88 THR A C 1
ATOM 649 O O . THR A 1 88 ? -7.426 0.268 -2.053 1 98.88 88 THR A O 1
ATOM 652 N N . TYR A 1 89 ? -8.594 2.086 -1.466 1 98.81 89 TYR A N 1
ATOM 653 C CA . TYR A 1 89 ? -9.859 1.465 -1.836 1 98.81 89 TYR A CA 1
ATOM 654 C C . TYR A 1 89 ? -10.023 1.421 -3.35 1 98.81 89 TYR A C 1
ATOM 656 O O . TYR A 1 89 ? -10.578 0.461 -3.893 1 98.81 89 TYR A O 1
ATOM 664 N N . VAL A 1 90 ? -9.617 2.451 -4.035 1 98.81 90 VAL A N 1
ATOM 665 C CA . VAL A 1 90 ? -9.664 2.455 -5.492 1 98.81 90 VAL A CA 1
ATOM 666 C C . VAL A 1 90 ? -8.812 1.313 -6.043 1 98.81 90 VAL A C 1
ATOM 668 O O . VAL A 1 90 ? -9.242 0.578 -6.934 1 98.81 90 VAL A O 1
ATOM 671 N N . ILE A 1 91 ? -7.648 1.166 -5.496 1 98.81 91 ILE A N 1
ATOM 672 C CA . ILE A 1 91 ? -6.719 0.13 -5.93 1 98.81 91 ILE A CA 1
ATOM 673 C C . ILE A 1 91 ? -7.297 -1.248 -5.617 1 98.81 91 ILE A C 1
ATOM 675 O O . ILE A 1 91 ? -7.234 -2.158 -6.445 1 98.81 91 ILE A O 1
ATOM 679 N N . ALA A 1 92 ? -7.871 -1.383 -4.414 1 98.38 92 ALA A N 1
ATOM 680 C CA . ALA A 1 92 ? -8.5 -2.648 -4.047 1 98.38 92 ALA A CA 1
ATOM 681 C C . ALA A 1 92 ? -9.648 -2.986 -4.992 1 98.38 92 ALA A C 1
ATOM 683 O O . ALA A 1 92 ? -9.758 -4.121 -5.469 1 98.38 92 ALA A O 1
ATOM 684 N N . LEU A 1 93 ? -10.492 -2.037 -5.273 1 97.56 93 LEU A N 1
ATOM 685 C CA . LEU A 1 93 ? -11.625 -2.248 -6.164 1 97.56 93 LEU A CA 1
ATOM 686 C C . LEU A 1 93 ? -11.156 -2.643 -7.559 1 97.56 93 LEU A C 1
ATOM 688 O O . LEU A 1 93 ? -11.695 -3.578 -8.156 1 97.56 93 LEU A O 1
ATOM 692 N N . ALA A 1 94 ? -10.195 -1.958 -8.055 1 97.75 94 ALA A N 1
ATOM 693 C CA . ALA A 1 94 ? -9.664 -2.273 -9.375 1 97.75 94 ALA A CA 1
ATOM 694 C C . ALA A 1 94 ? -9.086 -3.688 -9.414 1 97.75 94 ALA A C 1
ATOM 696 O O . ALA A 1 94 ? -9.352 -4.449 -10.352 1 97.75 94 ALA A O 1
ATOM 697 N N . HIS A 1 95 ? -8.32 -4.074 -8.398 1 97.31 95 HIS A N 1
ATOM 698 C CA . HIS A 1 95 ? -7.699 -5.395 -8.375 1 97.31 95 HIS A CA 1
ATOM 699 C C . HIS A 1 95 ? -8.75 -6.496 -8.297 1 97.31 95 HIS A C 1
ATOM 701 O O . HIS A 1 95 ? -8.766 -7.402 -9.133 1 97.31 95 HIS A O 1
ATOM 707 N N . PHE A 1 96 ? -9.672 -6.414 -7.363 1 95.75 96 PHE A N 1
ATOM 708 C CA . PHE A 1 96 ? -10.617 -7.496 -7.152 1 95.75 96 PHE A CA 1
ATOM 709 C C . PHE A 1 96 ? -11.656 -7.535 -8.273 1 95.75 96 PHE A C 1
ATOM 711 O O . PHE A 1 96 ? -12.102 -8.609 -8.68 1 95.75 96 PHE A O 1
ATOM 718 N N . TYR A 1 97 ? -12.062 -6.406 -8.727 1 94 97 TYR A N 1
ATOM 719 C CA . TYR A 1 97 ? -13.008 -6.359 -9.828 1 94 97 TYR A CA 1
ATOM 720 C C . TYR A 1 97 ? -12.422 -7.016 -11.078 1 94 97 TYR A C 1
ATOM 722 O O . TYR A 1 97 ? -13.078 -7.844 -11.719 1 94 97 TYR A O 1
ATOM 730 N N . THR A 1 98 ? -11.164 -6.715 -11.438 1 94.38 98 THR A N 1
ATOM 731 C CA . THR A 1 98 ? -10.547 -7.277 -12.633 1 94.38 98 THR A CA 1
ATOM 732 C C . THR A 1 98 ? -10.258 -8.766 -12.445 1 94.38 98 THR A C 1
ATOM 734 O O . THR A 1 98 ? -10.359 -9.547 -13.398 1 94.38 98 THR A O 1
ATOM 737 N N . GLU A 1 99 ? -9.93 -9.148 -11.234 1 93.56 99 GLU A N 1
ATOM 738 C CA . GLU A 1 99 ? -9.664 -10.562 -10.984 1 93.56 99 GLU A CA 1
ATOM 739 C C . GLU A 1 99 ? -10.93 -11.398 -11.156 1 93.56 99 GLU A C 1
ATOM 741 O O . GLU A 1 99 ? -10.859 -12.562 -11.57 1 93.56 99 GLU A O 1
ATOM 746 N N . VAL A 1 100 ? -12.055 -10.789 -10.922 1 89.69 100 VAL A N 1
ATOM 747 C CA . VAL A 1 100 ? -13.32 -11.508 -11.031 1 89.69 100 VAL A CA 1
ATOM 748 C C . VAL A 1 100 ? -13.812 -11.469 -12.477 1 89.69 100 VAL A C 1
ATOM 750 O O . VAL A 1 100 ? -14.141 -12.508 -13.055 1 89.69 100 VAL A O 1
ATOM 753 N N . PHE A 1 101 ? -13.781 -10.367 -13.094 1 89.62 101 PHE A N 1
ATOM 754 C CA . PHE A 1 101 ? -14.562 -10.188 -14.312 1 89.62 101 PHE A CA 1
ATOM 755 C C . PHE A 1 101 ? -13.664 -10.281 -15.539 1 89.62 101 PHE A C 1
ATOM 757 O O . PHE A 1 101 ? -14.141 -10.547 -16.641 1 89.62 101 PHE A O 1
ATOM 764 N N . TRP A 1 102 ? -12.422 -10.078 -15.375 1 90.44 102 TRP A N 1
ATOM 765 C CA . TRP A 1 102 ? -11.547 -10.07 -16.547 1 90.44 102 TRP A CA 1
ATOM 766 C C . TRP A 1 102 ? -10.617 -11.281 -16.531 1 90.44 102 TRP A C 1
ATOM 768 O O . TRP A 1 102 ? -10.523 -12 -17.531 1 90.44 102 TRP A O 1
ATOM 778 N N . PHE A 1 103 ? -9.938 -11.602 -15.438 1 90.25 103 PHE A N 1
ATOM 779 C CA . PHE A 1 103 ? -8.922 -12.648 -15.406 1 90.25 103 PHE A CA 1
ATOM 780 C C . PHE A 1 103 ? -9.516 -13.961 -14.914 1 90.25 103 PHE A C 1
ATOM 782 O O . PHE A 1 103 ? -8.969 -15.039 -15.18 1 90.25 103 PHE A O 1
ATOM 789 N N . GLY A 1 104 ? -10.578 -13.883 -14.117 1 87.75 104 GLY A N 1
ATOM 790 C CA . GLY A 1 104 ? -11.281 -15.078 -13.688 1 87.75 104 GLY A CA 1
ATOM 791 C C . GLY A 1 104 ? -10.523 -15.883 -12.648 1 87.75 104 GLY A C 1
ATOM 792 O O . GLY A 1 104 ? -10.695 -17.094 -12.547 1 87.75 104 GLY A O 1
ATOM 793 N N . THR A 1 105 ? -9.562 -15.25 -11.938 1 86.44 105 THR A N 1
ATOM 794 C CA . THR A 1 105 ? -8.773 -15.969 -10.945 1 86.44 105 THR A CA 1
ATOM 795 C C . THR A 1 105 ? -9.477 -15.977 -9.594 1 86.44 105 THR A C 1
ATOM 797 O O . THR A 1 105 ? -9.141 -16.766 -8.719 1 86.44 105 THR A O 1
ATOM 800 N N . LEU A 1 106 ? -10.375 -15.039 -9.445 1 84.5 106 LEU A N 1
ATOM 801 C CA . LEU A 1 106 ? -11.117 -14.914 -8.195 1 84.5 106 LEU A CA 1
ATOM 802 C C . LEU A 1 106 ? -12.547 -15.406 -8.359 1 84.5 106 LEU A C 1
ATOM 804 O O . LEU A 1 106 ? -13.203 -15.102 -9.359 1 84.5 106 LEU A O 1
ATOM 808 N N . SER A 1 107 ? -12.938 -16.266 -7.422 1 79.62 107 SER A N 1
ATOM 809 C CA . SER A 1 107 ? -14.297 -16.797 -7.477 1 79.62 107 SER A CA 1
ATOM 810 C C . SER A 1 107 ? -15.297 -15.844 -6.844 1 79.62 107 SER A C 1
ATOM 812 O O . SER A 1 107 ? -14.953 -15.109 -5.906 1 79.62 107 SER A O 1
ATOM 814 N N . LEU A 1 108 ? -16.453 -15.773 -7.41 1 77.5 108 LEU A N 1
ATOM 815 C CA . LEU A 1 108 ? -17.516 -14.922 -6.871 1 77.5 108 LEU A CA 1
ATOM 816 C C . LEU A 1 108 ? -18.188 -15.586 -5.676 1 77.5 108 LEU A C 1
ATOM 818 O O . LEU A 1 108 ? -19.328 -15.281 -5.359 1 77.5 108 LEU A O 1
ATOM 822 N N . HIS A 1 109 ? -17.516 -16.406 -5.07 1 76.06 109 HIS A N 1
ATOM 823 C CA . HIS A 1 109 ? -18 -16.891 -3.781 1 76.06 109 HIS A CA 1
ATOM 824 C C . HIS A 1 109 ? -17.984 -15.766 -2.744 1 76.06 109 HIS A C 1
ATOM 826 O O . HIS A 1 109 ? -17.359 -14.727 -2.953 1 76.06 109 HIS A O 1
ATOM 832 N N . PRO A 1 110 ? -18.719 -15.859 -1.761 1 74.5 110 PRO A N 1
ATOM 833 C CA . PRO A 1 110 ? -18.875 -14.789 -0.774 1 74.5 110 PRO A CA 1
ATOM 834 C C . PRO A 1 110 ? -17.531 -14.195 -0.338 1 74.5 110 PRO A C 1
ATOM 836 O O . PRO A 1 110 ? -17.422 -12.977 -0.181 1 74.5 110 PRO A O 1
ATOM 839 N N . ALA A 1 111 ? -16.516 -14.898 -0.277 1 72.19 111 ALA A N 1
ATOM 840 C CA . ALA A 1 111 ? -15.203 -14.398 0.145 1 72.19 111 ALA A CA 1
ATOM 841 C C . ALA A 1 111 ? -14.609 -13.469 -0.908 1 72.19 111 ALA A C 1
ATOM 843 O O . ALA A 1 111 ? -13.953 -12.477 -0.572 1 72.19 111 ALA A O 1
ATOM 844 N N . GLY A 1 112 ? -14.898 -13.719 -2.064 1 76.31 112 GLY A N 1
ATOM 845 C CA . GLY A 1 112 ? -14.375 -12.914 -3.156 1 76.31 112 GLY A CA 1
ATOM 846 C C . GLY A 1 112 ? -15.117 -11.609 -3.35 1 76.31 112 GLY A C 1
ATOM 847 O O . GLY A 1 112 ? -14.547 -10.625 -3.816 1 76.31 112 GLY A O 1
ATOM 848 N N . ARG A 1 113 ? -16.312 -11.625 -2.893 1 85.44 113 ARG A N 1
ATOM 849 C CA . ARG A 1 113 ? -17.141 -10.438 -3.078 1 85.44 113 ARG A CA 1
ATOM 850 C C . ARG A 1 113 ? -16.922 -9.43 -1.947 1 85.44 113 ARG A C 1
ATOM 852 O O . ARG A 1 113 ? -17.109 -8.227 -2.131 1 85.44 113 ARG A O 1
ATOM 859 N N . LEU A 1 114 ? -16.516 -9.922 -0.854 1 89.19 114 LEU A N 1
ATOM 860 C CA . LEU A 1 114 ? -16.453 -9.102 0.353 1 89.19 114 LEU A CA 1
ATOM 861 C C . LEU A 1 114 ? -15.508 -7.922 0.162 1 89.19 114 LEU A C 1
ATOM 863 O O . LEU A 1 114 ? -15.875 -6.777 0.443 1 89.19 114 LEU A O 1
ATOM 867 N N . PRO A 1 115 ? -14.336 -8.141 -0.344 1 93.19 115 PRO A N 1
ATOM 868 C CA . PRO A 1 115 ? -13.438 -6.996 -0.528 1 93.19 115 PRO A CA 1
ATOM 869 C C . PRO A 1 115 ? -13.992 -5.969 -1.516 1 93.19 115 PRO A C 1
ATOM 871 O O . PRO A 1 115 ? -13.75 -4.77 -1.357 1 93.19 115 PRO A O 1
ATOM 874 N N . ILE A 1 116 ? -14.75 -6.375 -2.459 1 94.88 116 ILE A N 1
ATOM 875 C CA . ILE A 1 116 ? -15.328 -5.465 -3.439 1 94.88 116 ILE A CA 1
ATOM 876 C C . ILE A 1 116 ? -16.406 -4.602 -2.771 1 94.88 116 ILE A C 1
ATOM 878 O O . ILE A 1 116 ? -16.422 -3.383 -2.955 1 94.88 116 ILE A O 1
ATOM 882 N N . ILE A 1 117 ? -17.219 -5.254 -2.008 1 95.44 117 ILE A N 1
ATOM 883 C CA . ILE A 1 117 ? -18.297 -4.555 -1.323 1 95.44 117 ILE A CA 1
ATOM 884 C C . ILE A 1 117 ? -17.719 -3.57 -0.312 1 95.44 117 ILE A C 1
ATOM 886 O O . ILE A 1 117 ? -18.109 -2.404 -0.273 1 95.44 117 ILE A O 1
ATOM 890 N N . VAL A 1 118 ? -16.812 -4.023 0.461 1 96.62 118 VAL A N 1
ATOM 891 C CA . VAL A 1 118 ? -16.203 -3.195 1.501 1 96.62 118 VAL A CA 1
ATOM 892 C C . VAL A 1 118 ? -15.508 -1.995 0.866 1 96.62 118 VAL A C 1
ATOM 894 O O . VAL A 1 118 ? -15.68 -0.86 1.318 1 96.62 118 VAL A O 1
ATOM 897 N N . ALA A 1 119 ? -14.719 -2.205 -0.185 1 98.12 119 ALA A N 1
ATOM 898 C CA . ALA A 1 119 ? -14.008 -1.118 -0.855 1 98.12 119 ALA A CA 1
ATOM 899 C C . ALA A 1 119 ? -14.984 -0.113 -1.456 1 98.12 119 ALA A C 1
ATOM 901 O O . ALA A 1 119 ? -14.781 1.1 -1.347 1 98.12 119 ALA A O 1
ATOM 902 N N . SER A 1 120 ? -16.078 -0.599 -2.061 1 97.62 120 SER A N 1
ATOM 903 C CA . SER A 1 120 ? -17.078 0.271 -2.67 1 97.62 120 SER A CA 1
ATOM 904 C C . SER A 1 120 ? -17.781 1.122 -1.619 1 97.62 120 SER A C 1
ATOM 906 O O . SER A 1 120 ? -17.938 2.332 -1.794 1 97.62 120 SER A O 1
ATOM 908 N N . CYS A 1 121 ? -18.125 0.504 -0.549 1 97.69 121 CYS A N 1
ATOM 909 C CA . CYS A 1 121 ? -18.844 1.203 0.513 1 97.69 121 CYS A CA 1
ATOM 910 C C . CYS A 1 121 ? -17.953 2.262 1.162 1 97.69 121 CYS A C 1
ATOM 912 O O . CYS A 1 121 ? -18.375 3.402 1.349 1 97.69 121 CYS A O 1
ATOM 914 N N . CYS A 1 122 ? -16.75 1.896 1.469 1 98.44 122 CYS A N 1
ATOM 915 C CA . CYS A 1 122 ? -15.859 2.836 2.131 1 98.44 122 CYS A CA 1
ATOM 916 C C . CYS A 1 122 ? -15.477 3.979 1.196 1 98.44 122 CYS A C 1
ATOM 918 O O . CYS A 1 122 ? -15.383 5.129 1.623 1 98.44 122 CYS A O 1
ATOM 920 N N . LEU A 1 123 ? -15.273 3.691 -0.061 1 98.25 123 LEU A N 1
ATOM 921 C CA . LEU A 1 123 ? -15 4.734 -1.043 1 98.25 123 LEU A CA 1
ATOM 922 C C . LEU A 1 123 ? -16.203 5.672 -1.188 1 98.25 123 LEU A C 1
ATOM 924 O O . LEU A 1 123 ? -16.031 6.887 -1.3 1 98.25 123 LEU A O 1
ATOM 928 N N . GLY A 1 124 ? -17.391 5.133 -1.17 1 98.12 124 GLY A N 1
ATOM 929 C CA . GLY A 1 124 ? -18.594 5.941 -1.188 1 98.12 124 GLY A CA 1
ATOM 930 C C . GLY A 1 124 ? -18.703 6.867 0.008 1 98.12 124 GLY A C 1
ATOM 931 O O . GLY A 1 124 ? -19.047 8.047 -0.142 1 98.12 124 GLY A O 1
ATOM 932 N N . LEU A 1 125 ? -18.422 6.262 1.168 1 97.88 125 LEU A N 1
ATOM 933 C CA . LEU A 1 125 ? -18.469 7.066 2.387 1 97.88 125 LEU A CA 1
ATOM 934 C C . LEU A 1 125 ? -17.453 8.203 2.326 1 97.88 125 LEU A C 1
ATOM 936 O O . LEU A 1 125 ? -17.766 9.336 2.701 1 97.88 125 LEU A O 1
ATOM 940 N N . LEU A 1 126 ? -16.281 7.887 1.861 1 98.19 126 LEU A N 1
ATOM 941 C CA . LEU A 1 126 ? -15.25 8.914 1.748 1 98.19 126 LEU A CA 1
ATOM 942 C C . LEU A 1 126 ? -15.68 10.008 0.769 1 98.19 126 LEU A C 1
ATOM 944 O O . LEU A 1 126 ? -15.469 11.195 1.028 1 98.19 126 LEU A O 1
ATOM 948 N N . PHE A 1 127 ? -16.266 9.633 -0.304 1 96.88 127 PHE A N 1
ATOM 949 C CA . PHE A 1 127 ? -16.75 10.57 -1.312 1 96.88 127 PHE A CA 1
ATOM 950 C C . PHE A 1 127 ? -17.844 11.461 -0.743 1 96.88 127 PHE A C 1
ATOM 952 O O . PHE A 1 127 ? -17.828 12.68 -0.937 1 96.88 127 PHE A O 1
ATOM 959 N N . LEU A 1 128 ? -18.766 10.906 -0.074 1 95.62 128 LEU A N 1
ATOM 960 C CA . LEU A 1 128 ? -19.859 11.664 0.528 1 95.62 128 LEU A CA 1
ATOM 961 C C . LEU A 1 128 ? -19.328 12.633 1.582 1 95.62 128 LEU A C 1
ATOM 963 O O . LEU A 1 128 ? -19.812 13.766 1.682 1 95.62 128 LEU A O 1
ATOM 967 N N . ASP A 1 129 ? -18.406 12.172 2.318 1 95 129 ASP A N 1
ATOM 968 C CA . ASP A 1 129 ? -17.797 13.023 3.334 1 95 129 ASP A CA 1
ATOM 969 C C . ASP A 1 129 ? -17.078 14.211 2.693 1 95 129 ASP A C 1
ATOM 971 O O . ASP A 1 129 ? -17.172 15.336 3.186 1 95 129 ASP A O 1
ATOM 975 N N . ALA A 1 130 ? -16.375 13.969 1.635 1 93.25 130 ALA A N 1
ATOM 976 C CA . ALA A 1 130 ? -15.664 15.023 0.916 1 93.25 130 ALA A CA 1
ATOM 977 C C . ALA A 1 130 ? -16.656 16.031 0.326 1 93.25 130 ALA A C 1
ATOM 979 O O . ALA A 1 130 ? -16.453 17.25 0.439 1 93.25 130 ALA A O 1
ATOM 980 N N . VAL A 1 131 ? -17.688 15.539 -0.269 1 91.19 131 VAL A N 1
ATOM 981 C CA . VAL A 1 131 ? -18.703 16.375 -0.887 1 91.19 131 VAL A CA 1
ATOM 982 C C . VAL A 1 131 ? -19.406 17.234 0.182 1 91.19 131 VAL A C 1
ATOM 984 O O . VAL A 1 131 ? -19.594 18.438 0.003 1 91.19 131 VAL A O 1
ATOM 987 N N . SER A 1 132 ? -19.734 16.656 1.246 1 89.12 132 SER A N 1
ATOM 988 C CA . SER A 1 132 ? -20.391 17.359 2.336 1 89.12 132 SER A CA 1
ATOM 989 C C . SER A 1 132 ? -19.516 18.469 2.902 1 89.12 132 SER A C 1
ATOM 991 O O . SER A 1 132 ? -20 19.547 3.26 1 89.12 132 SER A O 1
ATOM 993 N N . THR A 1 133 ? -18.25 18.172 3.008 1 86.44 133 THR A N 1
ATOM 994 C CA . THR A 1 133 ? -17.297 19.156 3.512 1 86.44 133 THR A CA 1
ATOM 995 C C . THR A 1 133 ? -17.172 20.344 2.547 1 86.44 133 THR A C 1
ATOM 997 O O . THR A 1 133 ? -17.141 21.5 2.971 1 86.44 133 THR A O 1
ATOM 1000 N N . VAL A 1 134 ? -17.188 20.125 1.282 1 84.5 134 VAL A N 1
ATOM 1001 C CA . VAL A 1 134 ? -17.062 21.172 0.27 1 84.5 134 VAL A CA 1
ATOM 1002 C C . VAL A 1 134 ? -18.328 22.016 0.25 1 84.5 134 VAL A C 1
ATOM 1004 O O . VAL A 1 134 ? -18.266 23.25 0.158 1 84.5 134 VAL A O 1
ATOM 1007 N N . ILE A 1 135 ? -19.453 21.422 0.416 1 85.06 135 ILE A N 1
ATOM 1008 C CA . ILE A 1 135 ? -20.734 22.125 0.42 1 85.06 135 ILE A CA 1
ATOM 1009 C C . ILE A 1 135 ? -20.828 23.031 1.641 1 85.06 135 ILE A C 1
ATOM 1011 O O . ILE A 1 135 ? -21.266 24.188 1.535 1 85.06 135 ILE A O 1
ATOM 1015 N N . LEU A 1 136 ? -20.422 22.547 2.746 1 83.44 136 LEU A N 1
ATOM 1016 C CA . LEU A 1 136 ? -20.453 23.328 3.98 1 83.44 136 LEU A CA 1
ATOM 1017 C C . LEU A 1 136 ? -19.5 24.516 3.891 1 83.44 136 LEU A C 1
ATOM 1019 O O . LEU A 1 136 ? -19.812 25.609 4.352 1 83.44 136 LEU A O 1
ATOM 1023 N N . GLN A 1 137 ? -18.359 24.312 3.311 1 82.25 137 GLN A N 1
ATOM 1024 C CA . GLN A 1 137 ? -17.406 25.391 3.131 1 82.25 137 GLN A CA 1
ATOM 1025 C C . GLN A 1 137 ? -17.938 26.453 2.166 1 82.25 137 GLN A C 1
ATOM 1027 O O . GLN A 1 137 ? -17.719 27.641 2.365 1 82.25 137 GLN A O 1
ATOM 1032 N N . MET A 1 138 ? -18.672 26.047 1.191 1 84.94 138 MET A N 1
ATOM 1033 C CA . MET A 1 138 ? -19.25 26.953 0.214 1 84.94 138 MET A CA 1
ATOM 1034 C C . MET A 1 138 ? -20.406 27.75 0.83 1 84.94 138 MET A C 1
ATOM 1036 O O . MET A 1 138 ? -20.562 28.938 0.541 1 84.94 138 MET A O 1
ATOM 1040 N N . ARG A 1 139 ? -21.219 27.25 1.71 1 78.88 139 ARG A N 1
ATOM 1041 C CA . ARG A 1 139 ? -22.359 27.891 2.359 1 78.88 139 ARG A CA 1
ATOM 1042 C C . ARG A 1 139 ? -21.891 28.828 3.471 1 78.88 139 ARG A C 1
ATOM 1044 O O . ARG A 1 139 ? -22.484 29.891 3.674 1 78.88 139 ARG A O 1
ATOM 1051 N N . GLY A 1 140 ? -20.969 28.297 4.246 1 69.62 140 GLY A N 1
ATOM 1052 C CA . GLY A 1 140 ? -20.438 29.156 5.293 1 69.62 140 GLY A CA 1
ATOM 1053 C C . GLY A 1 140 ? -19.688 30.344 4.754 1 69.62 140 GLY A C 1
ATOM 1054 O O . GLY A 1 140 ? -19.594 31.375 5.418 1 69.62 140 GLY A O 1
ATOM 1055 N N . GLY A 1 141 ? -18.938 30.188 3.611 1 59.56 141 GLY A N 1
ATOM 1056 C CA . GLY A 1 141 ? -18.297 31.312 2.984 1 59.56 141 GLY A CA 1
ATOM 1057 C C . GLY A 1 141 ? -19.266 32.375 2.473 1 59.56 141 GLY A C 1
ATOM 1058 O O . GLY A 1 141 ? -18.891 33.5 2.227 1 59.56 141 GLY A O 1
ATOM 1059 N N . LYS A 1 142 ? -20.578 32.125 2.225 1 58.84 142 LYS A N 1
ATOM 1060 C CA . LYS A 1 142 ? -21.547 33.094 1.705 1 58.84 142 LYS A CA 1
ATOM 1061 C C . LYS A 1 142 ? -22.125 33.938 2.826 1 58.84 142 LYS A C 1
ATOM 1063 O O . LYS A 1 142 ? -22.625 35.062 2.574 1 58.84 142 LYS A O 1
ATOM 1068 N N . HIS A 1 143 ? -22.125 33.469 4.004 1 51.62 143 HIS A N 1
ATOM 1069 C CA . HIS A 1 143 ? -22.875 34.25 4.961 1 51.62 143 HIS A CA 1
ATOM 1070 C C . HIS A 1 143 ? -22.047 35.438 5.469 1 51.62 143 HIS A C 1
ATOM 1072 O O . HIS A 1 143 ? -22.547 36.281 6.238 1 51.62 143 HIS A O 1
ATOM 1078 N N . HIS A 1 144 ? -20.688 35.312 5.355 1 46.78 144 HIS A N 1
ATOM 1079 C CA . HIS A 1 144 ? -20.203 36.5 6.023 1 46.78 144 HIS A CA 1
ATOM 1080 C C . HIS A 1 144 ? -20.391 37.75 5.152 1 46.78 144 HIS A C 1
ATOM 1082 O O . HIS A 1 144 ? -19.562 38.031 4.289 1 46.78 144 HIS A O 1
ATOM 1088 N N . PRO A 1 145 ? -21.547 37.969 4.699 1 47.44 145 PRO A N 1
ATOM 1089 C CA . PRO A 1 145 ? -21.625 39.344 4.172 1 47.44 145 PRO A CA 1
ATOM 1090 C C . PRO A 1 145 ? -21.125 40.375 5.172 1 47.44 145 PRO A C 1
ATOM 1092 O O . PRO A 1 145 ? -21.578 40.406 6.32 1 47.44 145 PRO A O 1
ATOM 1095 N N . GLU A 1 146 ? -19.797 40.562 5.242 1 44.72 146 GLU A N 1
ATOM 1096 C CA . GLU A 1 146 ? -19.359 41.719 5.996 1 44.72 146 GLU A CA 1
ATOM 1097 C C . GLU A 1 146 ? -20.328 42.906 5.805 1 44.72 146 GLU A C 1
ATOM 1099 O O . GLU A 1 146 ? -20.516 43.375 4.684 1 44.72 146 GLU A O 1
ATOM 1104 N N . LYS A 1 147 ? -21.469 42.969 6.398 1 46.22 147 LYS A N 1
ATOM 1105 C CA . LYS A 1 147 ? -22.297 44.156 6.465 1 46.22 147 LYS A CA 1
ATOM 1106 C C . LYS A 1 147 ? -21.453 45.406 6.793 1 46.22 147 LYS A C 1
ATOM 1108 O O . LYS A 1 147 ? -20.953 45.531 7.906 1 46.22 147 LYS A O 1
ATOM 1113 N N . SER A 1 148 ? -20.516 45.812 5.934 1 45.78 148 SER A N 1
ATOM 1114 C CA . SER A 1 148 ? -20 47.188 6.102 1 45.78 148 SER A CA 1
ATOM 1115 C C . SER A 1 148 ? -21.125 48.188 6.297 1 45.78 148 SER A C 1
ATOM 1117 O O . SER A 1 148 ? -21.953 48.375 5.395 1 45.78 148 SER A O 1
ATOM 1119 N N . GLY A 1 149 ? -21.828 48.219 7.387 1 41.16 149 GLY A N 1
ATOM 1120 C CA . GLY A 1 149 ? -22.812 49.25 7.746 1 41.16 149 GLY A CA 1
ATOM 1121 C C . GLY A 1 149 ? -22.375 50.656 7.402 1 41.16 149 GLY A C 1
ATOM 1122 O O . GLY A 1 149 ? -21.172 50.969 7.422 1 41.16 149 GLY A O 1
ATOM 1123 N N . PRO A 1 150 ? -23.031 51.375 6.574 1 48.38 150 PRO A N 1
ATOM 1124 C CA . PRO A 1 150 ? -22.719 52.75 6.199 1 48.38 150 PRO A CA 1
ATOM 1125 C C . PRO A 1 150 ? -22.344 53.625 7.398 1 48.38 150 PRO A C 1
ATOM 1127 O O . PRO A 1 150 ? -22.922 53.5 8.477 1 48.38 150 PRO A O 1
ATOM 1130 N N . GLY A 1 151 ? -21.062 53.875 7.734 1 43.22 151 GLY A N 1
ATOM 1131 C CA . GLY A 1 151 ? -20.609 54.812 8.758 1 43.22 151 GLY A CA 1
ATOM 1132 C C . GLY A 1 151 ? -21.375 56.125 8.758 1 43.22 151 GLY A C 1
ATOM 1133 O O . GLY A 1 151 ? -21.594 56.719 7.699 1 43.22 151 GLY A O 1
ATOM 1134 N N . ARG A 1 152 ? -22.375 56.5 9.625 1 46.25 152 ARG A N 1
ATOM 1135 C CA . ARG A 1 152 ? -23.109 57.719 9.875 1 46.25 152 ARG A CA 1
ATOM 1136 C C . ARG A 1 152 ? -22.172 58.938 9.906 1 46.25 152 ARG A C 1
ATOM 1138 O O . ARG A 1 152 ? -21.281 59 10.758 1 46.25 152 ARG A O 1
ATOM 1145 N N . GLY A 1 153 ? -21.688 59.531 8.773 1 42.53 153 GLY A N 1
ATOM 1146 C CA . GLY A 1 153 ? -21.031 60.812 8.734 1 42.53 153 GLY A CA 1
ATOM 1147 C C . GLY A 1 153 ? -21.781 61.875 9.523 1 42.53 153 GLY A C 1
ATOM 1148 O O . GLY A 1 153 ? -22.953 62.156 9.266 1 42.53 153 GLY A O 1
ATOM 1149 N N . THR A 1 154 ? -21.562 62.062 10.844 1 43.38 154 THR A N 1
ATOM 1150 C CA . THR A 1 154 ? -22.047 63.156 11.695 1 43.38 154 THR A CA 1
ATOM 1151 C C . THR A 1 154 ? -21.766 64.5 11.055 1 43.38 154 THR A C 1
ATOM 1153 O O . THR A 1 154 ? -20.609 64.875 10.844 1 43.38 154 THR A O 1
ATOM 1156 N N . ALA A 1 155 ? -22.531 65.125 10.102 1 46.22 155 ALA A N 1
ATOM 1157 C CA . ALA A 1 155 ? -22.531 66.5 9.578 1 46.22 155 ALA A CA 1
ATOM 1158 C C . ALA A 1 155 ? -22.688 67.5 10.711 1 46.22 155 ALA A C 1
ATOM 1160 O O . ALA A 1 155 ? -23.703 67.562 11.383 1 46.22 155 ALA A O 1
ATOM 1161 N N . ARG A 1 156 ? -21.609 67.938 11.445 1 41.88 156 ARG A N 1
ATOM 1162 C CA . ARG A 1 156 ? -21.578 69.062 12.344 1 41.88 156 ARG A CA 1
ATOM 1163 C C . ARG A 1 156 ? -22.016 70.312 11.617 1 41.88 156 ARG A C 1
ATOM 1165 O O . ARG A 1 156 ? -21.406 70.75 10.617 1 41.88 156 ARG A O 1
ATOM 1172 N N . SER A 1 157 ? -23.281 70.688 11.523 1 42.12 157 SER A N 1
ATOM 1173 C CA . SER A 1 157 ? -23.875 71.938 11.055 1 42.12 157 SER A CA 1
ATOM 1174 C C . SER A 1 157 ? -23.203 73.125 11.688 1 42.12 157 SER A C 1
ATOM 1176 O O . SER A 1 157 ? -23.141 73.25 12.906 1 42.12 157 SER A O 1
ATOM 1178 N N . GLN A 1 158 ? -22.125 73.75 11.125 1 41.75 158 GLN A N 1
ATOM 1179 C CA . GLN A 1 158 ? -21.484 75 11.453 1 41.75 158 GLN A CA 1
ATOM 1180 C C . GLN A 1 158 ? -22.5 76.188 11.469 1 41.75 158 GLN A C 1
ATOM 1182 O O . GLN A 1 158 ? -23.219 76.375 10.492 1 41.75 158 GLN A O 1
ATOM 1187 N N . ARG A 1 159 ? -23.078 76.688 12.57 1 46.72 159 ARG A N 1
ATOM 1188 C CA . ARG A 1 159 ? -23.938 77.812 12.812 1 46.72 159 ARG A CA 1
ATOM 1189 C C . ARG A 1 159 ? -23.281 79.125 12.305 1 46.72 159 ARG A C 1
ATOM 1191 O O . ARG A 1 159 ? -22.109 79.375 12.578 1 46.72 159 ARG A O 1
ATOM 1198 N N . PRO A 1 160 ? -23.766 79.688 11.203 1 48.66 160 PRO A N 1
ATOM 1199 C CA . PRO A 1 160 ? -23.266 81 10.664 1 48.66 160 PRO A CA 1
ATOM 1200 C C . PRO A 1 160 ? -23.281 82.125 11.695 1 48.66 160 PRO A C 1
ATOM 1202 O O . PRO A 1 160 ? -24.234 82.188 12.484 1 48.66 160 PRO A O 1
ATOM 1205 N N . ARG A 1 161 ? -22.188 82.5 12.258 1 43.28 161 ARG A N 1
ATOM 1206 C CA . ARG A 1 161 ? -22.062 83.688 13.125 1 43.28 161 ARG A CA 1
ATOM 1207 C C . ARG A 1 161 ? -22.688 84.938 12.477 1 43.28 161 ARG A C 1
ATOM 1209 O O . ARG A 1 161 ? -22.391 85.25 11.312 1 43.28 161 ARG A O 1
ATOM 1216 N N . ARG A 1 162 ? -23.891 85.25 12.727 1 44.34 162 ARG A N 1
ATOM 1217 C CA . ARG A 1 162 ? -24.547 86.5 12.367 1 44.34 162 ARG A CA 1
ATOM 1218 C C . ARG A 1 162 ? -23.656 87.688 12.648 1 44.34 162 ARG A C 1
ATOM 1220 O O . ARG A 1 162 ? -23.016 87.75 13.695 1 44.34 162 ARG A O 1
ATOM 1227 N N . LEU A 1 163 ? -23.094 88.312 11.609 1 43.38 163 LEU A N 1
ATOM 1228 C CA . LEU A 1 163 ? -22.484 89.688 11.594 1 43.38 163 LEU A CA 1
ATOM 1229 C C . LEU A 1 163 ? -23.375 90.688 12.273 1 43.38 163 LEU A C 1
ATOM 1231 O O . LEU A 1 163 ? -24.578 90.75 11.984 1 43.38 163 LEU A O 1
ATOM 1235 N N . ASP A 1 164 ? -23.172 91.125 13.453 1 38.62 164 ASP A N 1
ATOM 1236 C CA . ASP A 1 164 ? -23.719 92.188 14.219 1 38.62 164 ASP A CA 1
ATOM 1237 C C . ASP A 1 164 ? -23.688 93.5 13.406 1 38.62 164 ASP A C 1
ATOM 1239 O O . ASP A 1 164 ? -22.609 94 13.016 1 38.62 164 ASP A O 1
ATOM 1243 N N . ASP A 1 165 ? -24.469 93.688 12.312 1 26.28 165 ASP A N 1
ATOM 1244 C CA . ASP A 1 165 ? -24.969 95.062 12.32 1 26.28 165 ASP A CA 1
ATOM 1245 C C . ASP A 1 165 ? -26.047 95.25 13.398 1 26.28 165 ASP A C 1
ATOM 1247 O O . ASP A 1 165 ? -26.844 94.312 13.641 1 26.28 165 ASP A O 1
ATOM 1251 N N . MET B 1 1 ? 15.195 24.547 3.432 1 61 1 MET B N 1
ATOM 1252 C CA . MET B 1 1 ? 15.055 23.156 3.889 1 61 1 MET B CA 1
ATOM 1253 C C . MET B 1 1 ? 16.422 22.5 4.059 1 61 1 MET B C 1
ATOM 1255 O O . MET B 1 1 ? 17.328 22.75 3.266 1 61 1 MET B O 1
ATOM 1259 N N . ARG B 1 2 ? 16.828 21.891 5.145 1 79.06 2 ARG B N 1
ATOM 1260 C CA . ARG B 1 2 ? 18.062 21.172 5.426 1 79.06 2 ARG B CA 1
ATOM 1261 C C . ARG B 1 2 ? 18.375 20.156 4.328 1 79.06 2 ARG B C 1
ATOM 1263 O O . ARG B 1 2 ? 17.469 19.547 3.76 1 79.06 2 ARG B O 1
ATOM 1270 N N . PRO B 1 3 ? 19.609 20.156 3.959 1 86.19 3 PRO B N 1
ATOM 1271 C CA . PRO B 1 3 ? 20 19.281 2.859 1 86.19 3 PRO B CA 1
ATOM 1272 C C . PRO B 1 3 ? 19.516 17.844 3.049 1 86.19 3 PRO B C 1
ATOM 1274 O O . PRO B 1 3 ? 19.031 17.219 2.1 1 86.19 3 PRO B O 1
ATOM 1277 N N . LEU B 1 4 ? 19.656 17.359 4.188 1 90.81 4 LEU B N 1
ATOM 1278 C CA . LEU B 1 4 ? 19.234 15.984 4.457 1 90.81 4 LEU B CA 1
ATOM 1279 C C . LEU B 1 4 ? 17.734 15.836 4.25 1 90.81 4 LEU B C 1
ATOM 1281 O O . LEU B 1 4 ? 17.281 14.828 3.703 1 90.81 4 LEU B O 1
ATOM 1285 N N . ARG B 1 5 ? 17.031 16.797 4.641 1 93.06 5 ARG B N 1
ATOM 1286 C CA . ARG B 1 5 ? 15.586 16.781 4.488 1 93.06 5 ARG B CA 1
ATOM 1287 C C . ARG B 1 5 ? 15.188 16.812 3.016 1 93.06 5 ARG B C 1
ATOM 1289 O O . ARG B 1 5 ? 14.305 16.078 2.588 1 93.06 5 ARG B O 1
ATOM 1296 N N . PHE B 1 6 ? 15.836 17.672 2.348 1 94.94 6 PHE B N 1
ATOM 1297 C CA . PHE B 1 6 ? 15.555 17.766 0.92 1 94.94 6 PHE B CA 1
ATOM 1298 C C . PHE B 1 6 ? 15.906 16.469 0.211 1 94.94 6 PHE B C 1
ATOM 1300 O O . PHE B 1 6 ? 15.125 15.969 -0.603 1 94.94 6 PHE B O 1
ATOM 1307 N N . MET B 1 7 ? 17.062 15.906 0.495 1 96.31 7 MET B N 1
ATOM 1308 C CA . MET B 1 7 ? 17.5 14.656 -0.114 1 96.31 7 MET B CA 1
ATOM 1309 C C . MET B 1 7 ? 16.516 13.523 0.2 1 96.31 7 MET B C 1
ATOM 1311 O O . MET B 1 7 ? 16.219 12.711 -0.667 1 96.31 7 MET B O 1
ATOM 1315 N N . THR B 1 8 ? 16.078 13.477 1.4 1 97.81 8 THR B N 1
ATOM 1316 C CA . THR B 1 8 ? 15.148 12.438 1.818 1 97.81 8 THR B CA 1
ATOM 1317 C C . THR B 1 8 ? 13.82 12.57 1.081 1 97.81 8 THR B C 1
ATOM 1319 O O . THR B 1 8 ? 13.273 11.578 0.6 1 97.81 8 THR B O 1
ATOM 1322 N N . ARG B 1 9 ? 13.352 13.797 0.99 1 97.94 9 ARG B N 1
ATOM 1323 C CA . ARG B 1 9 ? 12.109 14.062 0.275 1 97.94 9 ARG B CA 1
ATOM 1324 C C . ARG B 1 9 ? 12.203 13.625 -1.182 1 97.94 9 ARG B C 1
ATOM 1326 O O . ARG B 1 9 ? 11.305 12.969 -1.7 1 97.94 9 ARG B O 1
ATOM 1333 N N . VAL B 1 10 ? 13.297 13.945 -1.804 1 98.38 10 VAL B N 1
ATOM 1334 C CA . VAL B 1 10 ? 13.508 13.609 -3.207 1 98.38 10 VAL B CA 1
ATOM 1335 C C . VAL B 1 10 ? 13.617 12.094 -3.363 1 98.38 10 VAL B C 1
ATOM 1337 O O . VAL B 1 10 ? 13.039 11.523 -4.289 1 98.38 10 VAL B O 1
ATOM 1340 N N . ALA B 1 11 ? 14.328 11.438 -2.453 1 98.62 11 ALA B N 1
ATOM 1341 C CA . ALA B 1 11 ? 14.492 9.984 -2.51 1 98.62 11 ALA B CA 1
ATOM 1342 C C . ALA B 1 11 ? 13.148 9.281 -2.367 1 98.62 11 ALA B C 1
ATOM 1344 O O . ALA B 1 11 ? 12.852 8.336 -3.104 1 98.62 11 ALA B O 1
ATOM 1345 N N . VAL B 1 12 ? 12.391 9.75 -1.455 1 98.75 12 VAL B N 1
ATOM 1346 C CA . VAL B 1 12 ? 11.078 9.172 -1.227 1 98.75 12 VAL B CA 1
ATOM 1347 C C . VAL B 1 12 ? 10.203 9.359 -2.467 1 98.75 12 VAL B C 1
ATOM 1349 O O . VAL B 1 12 ? 9.547 8.422 -2.924 1 98.75 12 VAL B O 1
ATOM 1352 N N . GLY B 1 13 ? 10.219 10.547 -3.07 1 98.81 13 GLY B N 1
ATOM 1353 C CA . GLY B 1 13 ? 9.453 10.812 -4.277 1 98.81 13 GLY B CA 1
ATOM 1354 C C . GLY B 1 13 ? 9.914 9.992 -5.469 1 98.81 13 GLY B C 1
ATOM 1355 O O . GLY B 1 13 ? 9.094 9.469 -6.223 1 98.81 13 GLY B O 1
ATOM 1356 N N . LEU B 1 14 ? 11.219 9.883 -5.617 1 98.75 14 LEU B N 1
ATOM 1357 C CA . LEU B 1 14 ? 11.781 9.133 -6.734 1 98.75 14 LEU B CA 1
ATOM 1358 C C . LEU B 1 14 ? 11.414 7.66 -6.641 1 98.75 14 LEU B C 1
ATOM 1360 O O . LEU B 1 14 ? 11.039 7.043 -7.641 1 98.75 14 LEU B O 1
ATOM 1364 N N . THR B 1 15 ? 11.555 7.141 -5.469 1 98.56 15 THR B N 1
ATOM 1365 C CA . THR B 1 15 ? 11.234 5.727 -5.32 1 98.56 15 THR B CA 1
ATOM 1366 C C . THR B 1 15 ? 9.734 5.492 -5.445 1 98.56 15 THR B C 1
ATOM 1368 O O . THR B 1 15 ? 9.297 4.414 -5.852 1 98.56 15 THR B O 1
ATOM 1371 N N . GLY B 1 16 ? 8.938 6.484 -5.082 1 98.81 16 GLY B N 1
ATOM 1372 C CA . GLY B 1 16 ? 7.512 6.402 -5.363 1 98.81 16 GLY B CA 1
ATOM 1373 C C . GLY B 1 16 ? 7.199 6.359 -6.848 1 98.81 16 GLY B C 1
ATOM 1374 O O . GLY B 1 16 ? 6.422 5.512 -7.297 1 98.81 16 GLY B O 1
ATOM 1375 N N . ALA B 1 17 ? 7.82 7.207 -7.613 1 98.69 17 ALA B N 1
ATOM 1376 C CA . ALA B 1 17 ? 7.633 7.242 -9.062 1 98.69 17 ALA B CA 1
ATOM 1377 C C . ALA B 1 17 ? 8.117 5.949 -9.711 1 98.69 17 ALA B C 1
ATOM 1379 O O . ALA B 1 17 ? 7.473 5.422 -10.617 1 98.69 17 ALA B O 1
ATOM 1380 N N . LEU B 1 18 ? 9.227 5.488 -9.203 1 97.88 18 LEU B N 1
ATOM 1381 C CA . LEU B 1 18 ? 9.758 4.23 -9.711 1 97.88 18 LEU B CA 1
ATOM 1382 C C . LEU B 1 18 ? 8.789 3.08 -9.453 1 97.88 18 LEU B C 1
ATOM 1384 O O . LEU B 1 18 ? 8.602 2.215 -10.312 1 97.88 18 LEU B O 1
ATOM 1388 N N . ALA B 1 19 ? 8.242 3.076 -8.281 1 98.44 19 ALA B N 1
ATOM 1389 C CA . ALA B 1 19 ? 7.273 2.039 -7.945 1 98.44 19 ALA B CA 1
ATOM 1390 C C . ALA B 1 19 ? 6.055 2.107 -8.859 1 98.44 19 ALA B C 1
ATOM 1392 O O . ALA B 1 19 ? 5.574 1.08 -9.344 1 98.44 19 ALA B O 1
ATOM 1393 N N . LEU B 1 20 ? 5.547 3.264 -9.141 1 98.56 20 LEU B N 1
ATOM 1394 C CA . LEU B 1 20 ? 4.391 3.432 -10.023 1 98.56 20 LEU B CA 1
ATOM 1395 C C . LEU B 1 20 ? 4.734 3.037 -11.453 1 98.56 20 LEU B C 1
ATOM 1397 O O . LEU B 1 20 ? 3.928 2.406 -12.141 1 98.56 20 LEU B O 1
ATOM 1401 N N . GLY B 1 21 ? 5.938 3.434 -11.914 1 98 21 GLY B N 1
ATOM 1402 C CA . GLY B 1 21 ? 6.391 2.994 -13.2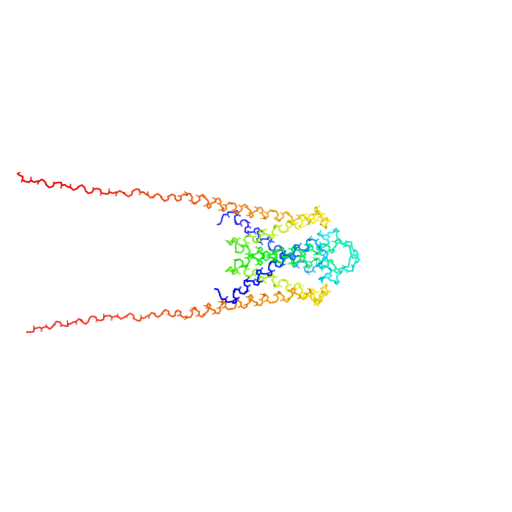27 1 98 21 GLY B CA 1
ATOM 1403 C C . GLY B 1 21 ? 6.535 1.487 -13.336 1 98 21 GLY B C 1
ATOM 1404 O O . GLY B 1 21 ? 6.141 0.891 -14.344 1 98 21 GLY B O 1
ATOM 1405 N N . ALA B 1 22 ? 7.105 0.893 -12.289 1 96.94 22 ALA B N 1
ATOM 1406 C CA . ALA B 1 22 ? 7.258 -0.56 -12.258 1 96.94 22 ALA B CA 1
ATOM 1407 C C . ALA B 1 22 ? 5.898 -1.254 -12.258 1 96.94 22 ALA B C 1
ATOM 1409 O O . ALA B 1 22 ? 5.715 -2.277 -12.922 1 96.94 22 ALA B O 1
ATOM 1410 N N . ALA B 1 23 ? 4.977 -0.7 -11.5 1 98.44 23 ALA B N 1
ATOM 1411 C CA . ALA B 1 23 ? 3.629 -1.258 -11.484 1 98.44 23 ALA B CA 1
ATOM 1412 C C . ALA B 1 23 ? 3.018 -1.254 -12.883 1 98.44 23 ALA B C 1
ATOM 1414 O O . ALA B 1 23 ? 2.443 -2.254 -13.32 1 98.44 23 ALA B O 1
ATOM 1415 N N . ALA B 1 24 ? 3.15 -0.177 -13.625 1 98.06 24 ALA B N 1
ATOM 1416 C CA . ALA B 1 24 ? 2.629 -0.066 -14.984 1 98.06 24 ALA B CA 1
ATOM 1417 C C . ALA B 1 24 ? 3.279 -1.094 -15.906 1 98.06 24 ALA B C 1
ATOM 1419 O O . ALA B 1 24 ? 2.602 -1.719 -16.734 1 98.06 24 ALA B O 1
ATOM 1420 N N . SER B 1 25 ? 4.582 -1.253 -15.742 1 97.06 25 SER B N 1
ATOM 1421 C CA . SER B 1 25 ? 5.309 -2.221 -16.562 1 97.06 25 SER B CA 1
ATOM 1422 C C . SER B 1 25 ? 4.852 -3.645 -16.266 1 97.06 25 SER B C 1
ATOM 1424 O O . SER B 1 25 ? 4.688 -4.449 -17.188 1 97.06 25 SER B O 1
ATOM 1426 N N . VAL B 1 26 ? 4.613 -3.979 -15.008 1 97.12 26 VAL B N 1
ATOM 1427 C CA . VAL B 1 26 ? 4.211 -5.32 -14.594 1 97.12 26 VAL B CA 1
ATOM 1428 C C . VAL B 1 26 ? 2.791 -5.602 -15.078 1 97.12 26 VAL B C 1
ATOM 1430 O O . VAL B 1 26 ? 2.477 -6.723 -15.484 1 97.12 26 VAL B O 1
ATOM 1433 N N . LEU B 1 27 ? 1.911 -4.559 -15.094 1 96.94 27 LEU B N 1
ATOM 1434 C CA . LEU B 1 27 ? 0.543 -4.742 -15.562 1 96.94 27 LEU B CA 1
ATOM 1435 C C . LEU B 1 27 ? 0.517 -5.023 -17.062 1 96.94 27 LEU B C 1
ATOM 1437 O O . LEU B 1 27 ? -0.402 -5.676 -17.562 1 96.94 27 LEU B O 1
ATOM 1441 N N . GLN B 1 28 ? 1.542 -4.617 -17.797 1 96.69 28 GLN B N 1
ATOM 1442 C CA . GLN B 1 28 ? 1.67 -4.906 -19.219 1 96.69 28 GLN B CA 1
ATOM 1443 C C . GLN B 1 28 ? 2.258 -6.297 -19.453 1 96.69 28 GLN B C 1
ATOM 1445 O O . GLN B 1 28 ? 1.931 -6.957 -20.438 1 96.69 28 GLN B O 1
ATOM 1450 N N . ASP B 1 29 ? 3.152 -6.691 -18.562 1 95.5 29 ASP B N 1
ATOM 1451 C CA . ASP B 1 29 ? 3.746 -8.023 -18.562 1 95.5 29 ASP B CA 1
ATOM 1452 C C . ASP B 1 29 ? 3.711 -8.648 -17.172 1 95.5 29 ASP B C 1
ATOM 1454 O O . ASP B 1 29 ? 4.727 -8.688 -16.469 1 95.5 29 ASP B O 1
ATOM 1458 N N . PRO B 1 30 ? 2.592 -9.227 -16.844 1 94.06 30 PRO B N 1
ATOM 1459 C CA . PRO B 1 30 ? 2.412 -9.711 -15.477 1 94.06 30 PRO B CA 1
ATOM 1460 C C . PRO B 1 30 ? 3.301 -10.914 -15.156 1 94.06 30 PRO B C 1
ATOM 1462 O O . PRO B 1 30 ? 3.428 -11.297 -13.992 1 94.06 30 PRO B O 1
ATOM 1465 N N . LEU B 1 31 ? 4.016 -11.484 -16.141 1 90.81 31 LEU B N 1
ATOM 1466 C CA . LEU B 1 31 ? 4.887 -12.625 -15.891 1 90.81 31 LEU B CA 1
ATOM 1467 C C . LEU B 1 31 ? 6.273 -12.164 -15.461 1 90.81 31 LEU B C 1
ATOM 1469 O O . LEU B 1 31 ? 7.074 -12.969 -14.977 1 90.81 31 LEU B O 1
ATOM 1473 N N . TYR B 1 32 ? 6.566 -10.938 -15.555 1 90.06 32 TYR B N 1
ATOM 1474 C CA . TYR B 1 32 ? 7.895 -10.375 -15.32 1 90.06 32 TYR B CA 1
ATOM 1475 C C . TYR B 1 32 ? 8.375 -10.68 -13.906 1 90.06 32 TYR B C 1
ATOM 1477 O O . TYR B 1 32 ? 9.484 -11.164 -13.711 1 90.06 32 TYR B O 1
ATOM 1485 N N . PRO B 1 33 ? 7.586 -10.461 -12.914 1 89.88 33 PRO B N 1
ATOM 1486 C CA . PRO B 1 33 ? 8.094 -10.68 -11.555 1 89.88 33 PRO B CA 1
ATOM 1487 C C . PRO B 1 33 ? 8.5 -12.125 -11.305 1 89.88 33 PRO B C 1
ATOM 1489 O O . PRO B 1 33 ? 9.523 -12.383 -10.664 1 89.88 33 PRO B O 1
ATOM 1492 N N . THR B 1 34 ? 7.723 -13.008 -11.797 1 86.19 34 THR B N 1
ATOM 1493 C CA . THR B 1 34 ? 8.062 -14.414 -11.586 1 86.19 34 THR B CA 1
ATOM 1494 C C . THR B 1 34 ? 9.281 -14.805 -12.422 1 86.19 34 THR B C 1
ATOM 1496 O O . THR B 1 34 ? 10.086 -15.633 -12 1 86.19 34 THR B O 1
ATOM 1499 N N . ARG B 1 35 ? 9.453 -14.117 -13.516 1 86.56 35 ARG B N 1
ATOM 1500 C CA . ARG B 1 35 ? 10.562 -14.438 -14.406 1 86.56 35 ARG B CA 1
ATOM 1501 C C . ARG B 1 35 ? 11.859 -13.812 -13.914 1 86.56 35 ARG B C 1
ATOM 1503 O O . ARG B 1 35 ? 12.938 -14.375 -14.117 1 86.56 35 ARG B O 1
ATOM 1510 N N . VAL B 1 36 ? 11.766 -12.75 -13.195 1 87.31 36 VAL B N 1
ATOM 1511 C CA . VAL B 1 36 ? 12.977 -11.984 -12.93 1 87.31 36 VAL B CA 1
ATOM 1512 C C . VAL B 1 36 ? 13.227 -11.914 -11.43 1 87.31 36 VAL B C 1
ATOM 1514 O O . VAL B 1 36 ? 14.383 -11.961 -10.984 1 87.31 36 VAL B O 1
ATOM 1517 N N . LEU B 1 37 ? 12.164 -11.875 -10.664 1 89.06 37 LEU B N 1
ATOM 1518 C CA . LEU B 1 37 ? 12.312 -11.688 -9.227 1 89.06 37 LEU B CA 1
ATOM 1519 C C . LEU B 1 37 ? 12.133 -13.008 -8.484 1 89.06 37 LEU B C 1
ATOM 1521 O O . LEU B 1 37 ? 13.07 -13.516 -7.871 1 89.06 37 LEU B O 1
ATOM 1525 N N . TYR B 1 38 ? 10.977 -13.594 -8.625 1 88.5 38 TYR B N 1
ATOM 1526 C CA . TYR B 1 38 ? 10.617 -14.789 -7.879 1 88.5 38 TYR B CA 1
ATOM 1527 C C . TYR B 1 38 ? 10.914 -16.047 -8.695 1 88.5 38 TYR B C 1
ATOM 1529 O O . TYR B 1 38 ? 10.023 -16.875 -8.906 1 88.5 38 TYR B O 1
ATOM 1537 N N . THR B 1 39 ? 12.094 -16.281 -9.047 1 80 39 THR B N 1
ATOM 1538 C CA . THR B 1 39 ? 12.508 -17.281 -10.016 1 80 39 THR B CA 1
ATOM 1539 C C . THR B 1 39 ? 12.492 -18.672 -9.391 1 80 39 THR B C 1
ATOM 1541 O O . THR B 1 39 ? 12.484 -19.688 -10.102 1 80 39 THR B O 1
ATOM 1544 N N . HIS B 1 40 ? 12.461 -18.75 -8.109 1 74.62 40 HIS B N 1
ATOM 1545 C CA . HIS B 1 40 ? 12.539 -20.062 -7.48 1 74.62 40 HIS B CA 1
ATOM 1546 C C . HIS B 1 40 ? 11.148 -20.641 -7.227 1 74.62 40 HIS B C 1
ATOM 1548 O O . HIS B 1 40 ? 11.008 -21.609 -6.48 1 74.62 40 HIS B O 1
ATOM 1554 N N . THR B 1 41 ? 10.109 -20.062 -7.504 1 62.09 41 THR B N 1
ATOM 1555 C CA . THR B 1 41 ? 8.75 -20.531 -7.25 1 62.09 41 THR B CA 1
ATOM 1556 C C . THR B 1 41 ? 8.242 -21.359 -8.43 1 62.09 41 THR B C 1
ATOM 1558 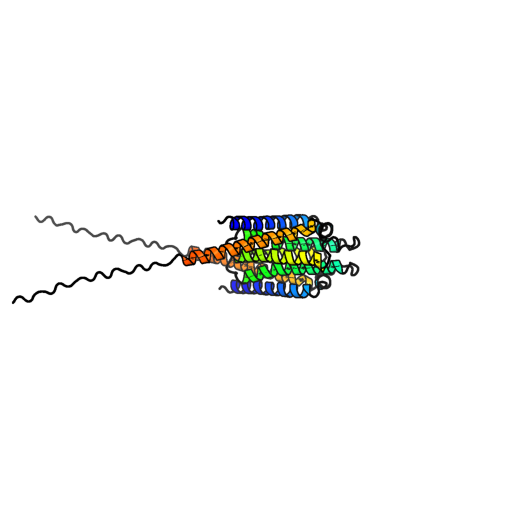O O . THR B 1 41 ? 7.449 -22.281 -8.25 1 62.09 41 THR B O 1
ATOM 1561 N N . THR B 1 42 ? 8.242 -20.812 -9.625 1 54.59 42 THR B N 1
ATOM 1562 C CA . THR B 1 42 ? 7.508 -21.375 -10.75 1 54.59 42 THR B CA 1
ATOM 1563 C C . THR B 1 42 ? 8.312 -22.469 -11.422 1 54.59 42 THR B C 1
ATOM 1565 O O . THR B 1 42 ? 9.492 -22.297 -11.734 1 54.59 42 THR B O 1
ATOM 1568 N N . SER B 1 43 ? 8.242 -23.625 -10.844 1 46.06 43 SER B N 1
ATOM 1569 C CA . SER B 1 43 ? 8.477 -24.547 -11.961 1 46.06 43 SER B CA 1
ATOM 1570 C C . SER B 1 43 ? 7.715 -24.109 -13.203 1 46.06 43 SER B C 1
ATOM 1572 O O . SER B 1 43 ? 6.582 -23.625 -13.109 1 46.06 43 SER B O 1
ATOM 1574 N N . LEU B 1 44 ? 8.375 -23.5 -14.219 1 44.56 44 LEU B N 1
ATOM 1575 C CA . LEU B 1 44 ? 7.863 -23.234 -15.555 1 44.56 44 LEU B CA 1
ATOM 1576 C C . LEU B 1 44 ? 6.562 -23.984 -15.797 1 44.56 44 LEU B C 1
ATOM 1578 O O . LEU B 1 44 ? 5.836 -23.688 -16.75 1 44.56 44 LEU B O 1
ATOM 1582 N N . SER B 1 45 ? 6.457 -24.938 -14.992 1 44.22 45 SER B N 1
ATOM 1583 C CA . SER B 1 45 ? 5.363 -25.844 -15.328 1 44.22 45 SER B CA 1
ATOM 1584 C C . SER B 1 45 ? 4.055 -25.391 -14.695 1 44.22 45 SER B C 1
ATOM 1586 O O . SER B 1 45 ? 3.023 -26.047 -14.844 1 44.22 45 SER B O 1
ATOM 1588 N N . GLY B 1 46 ? 4.121 -24.281 -13.758 1 53 46 GLY B N 1
ATOM 1589 C CA . GLY B 1 46 ? 2.801 -24 -13.211 1 53 46 GLY B CA 1
ATOM 1590 C C . GLY B 1 46 ? 1.945 -23.156 -14.141 1 53 46 GLY B C 1
ATOM 1591 O O . GLY B 1 46 ? 2.43 -22.656 -15.156 1 53 46 GLY B O 1
ATOM 1592 N N . PRO B 1 47 ? 0.584 -23.219 -13.938 1 61.25 47 PRO B N 1
ATOM 1593 C CA . PRO B 1 47 ? -0.306 -22.516 -14.859 1 61.25 47 PRO B CA 1
ATOM 1594 C C . PRO B 1 47 ? 0.025 -21.031 -14.992 1 61.25 47 PRO B C 1
ATOM 1596 O O . PRO B 1 47 ? 0.341 -20.375 -13.992 1 61.25 47 PRO B O 1
ATOM 1599 N N . ARG B 1 48 ? 0.358 -20.578 -16.156 1 75.69 48 ARG B N 1
ATOM 1600 C CA . ARG B 1 48 ? 0.54 -19.188 -16.562 1 75.69 48 ARG B CA 1
ATOM 1601 C C . ARG B 1 48 ? -0.385 -18.266 -15.781 1 75.69 48 ARG B C 1
ATOM 1603 O O . ARG B 1 48 ? -0.024 -17.125 -15.484 1 75.69 48 ARG B O 1
ATOM 1610 N N . SER B 1 49 ? -1.402 -18.906 -15.281 1 79.31 49 SER B N 1
ATOM 1611 C CA . SER B 1 49 ? -2.4 -18.109 -14.57 1 79.31 49 SER B CA 1
ATOM 1612 C C . SER B 1 49 ? -1.916 -17.734 -13.172 1 79.31 49 SER B C 1
ATOM 1614 O O . SER B 1 49 ? -2.141 -16.609 -12.711 1 79.31 49 SER B O 1
ATOM 1616 N N . THR B 1 50 ? -1.11 -18.547 -12.547 1 84.75 50 THR B N 1
ATOM 1617 C CA . THR B 1 50 ? -0.615 -18.281 -11.203 1 84.75 50 THR B CA 1
ATOM 1618 C C . THR B 1 50 ? 0.5 -17.25 -11.227 1 84.75 50 THR B C 1
ATOM 1620 O O . THR B 1 50 ? 0.527 -16.344 -10.398 1 84.75 50 THR B O 1
ATOM 1623 N N . ALA B 1 51 ? 1.319 -17.391 -12.211 1 87.69 51 ALA B N 1
ATOM 1624 C CA . ALA B 1 51 ? 2.396 -16.406 -12.367 1 87.69 51 ALA B CA 1
ATOM 1625 C C . ALA B 1 51 ? 1.84 -15.023 -12.68 1 87.69 51 ALA B C 1
ATOM 1627 O O . ALA B 1 51 ? 2.342 -14.023 -12.164 1 87.69 51 ALA B O 1
ATOM 1628 N N . ALA B 1 52 ? 0.824 -15.016 -13.508 1 91.81 52 ALA B N 1
ATOM 1629 C CA . ALA B 1 52 ? 0.207 -13.742 -13.859 1 91.81 52 ALA B CA 1
ATOM 1630 C C . ALA B 1 52 ? -0.468 -13.109 -12.641 1 91.81 52 ALA B C 1
ATOM 1632 O O . ALA B 1 52 ? -0.449 -11.883 -12.477 1 91.81 52 ALA B O 1
ATOM 1633 N N . LEU B 1 53 ? -1.044 -13.906 -11.789 1 92.44 53 LEU B N 1
ATOM 1634 C CA . LEU B 1 53 ? -1.653 -13.398 -10.562 1 92.44 53 LEU B CA 1
ATOM 1635 C C . LEU B 1 53 ? -0.596 -12.812 -9.641 1 92.44 53 LEU B C 1
ATOM 1637 O O . LEU B 1 53 ? -0.811 -11.758 -9.031 1 92.44 53 LEU B O 1
ATOM 1641 N N . ILE B 1 54 ? 0.55 -13.453 -9.539 1 92.75 54 ILE B N 1
ATOM 1642 C CA . ILE B 1 54 ? 1.651 -12.945 -8.734 1 92.75 54 ILE B CA 1
ATOM 1643 C C . ILE B 1 54 ? 2.051 -11.555 -9.219 1 92.75 54 ILE B C 1
ATOM 1645 O O . ILE B 1 54 ? 2.225 -10.633 -8.422 1 92.75 54 ILE B O 1
ATOM 1649 N N . GLY B 1 55 ? 2.129 -11.453 -10.516 1 95.12 55 GLY B N 1
ATOM 1650 C CA . GLY B 1 55 ? 2.473 -10.164 -11.094 1 95.12 55 GLY B CA 1
ATOM 1651 C C . GLY B 1 55 ? 1.444 -9.086 -10.805 1 95.12 55 GLY B C 1
ATOM 1652 O O . GLY B 1 55 ? 1.8 -7.957 -10.461 1 95.12 55 GLY B O 1
ATOM 1653 N N . ARG B 1 56 ? 0.174 -9.391 -10.891 1 96.44 56 ARG B N 1
ATOM 1654 C CA . ARG B 1 56 ? -0.882 -8.406 -10.664 1 96.44 56 ARG B CA 1
ATOM 1655 C C . ARG B 1 56 ? -0.948 -8.016 -9.188 1 96.44 56 ARG B C 1
ATOM 1657 O O . ARG B 1 56 ? -1.217 -6.855 -8.867 1 96.44 56 ARG B O 1
ATOM 1664 N N . LEU B 1 57 ? -0.682 -8.961 -8.32 1 96.75 57 LEU B N 1
ATOM 1665 C CA . LEU B 1 57 ? -0.625 -8.648 -6.891 1 96.75 57 LEU B CA 1
ATOM 1666 C C . LEU B 1 57 ? 0.583 -7.777 -6.574 1 96.75 57 LEU B C 1
ATOM 1668 O O . LEU B 1 57 ? 0.477 -6.824 -5.797 1 96.75 57 LEU B O 1
ATOM 1672 N N . TYR B 1 58 ? 1.665 -8.117 -7.184 1 97.69 58 TYR B N 1
ATOM 1673 C CA . TYR B 1 58 ? 2.875 -7.316 -7.012 1 97.69 58 TYR B CA 1
ATOM 1674 C C . TYR B 1 58 ? 2.654 -5.883 -7.48 1 97.69 58 TYR B C 1
ATOM 1676 O O . TYR B 1 58 ? 3.016 -4.934 -6.781 1 97.69 58 TYR B O 1
ATOM 1684 N N . ALA B 1 59 ? 2.08 -5.719 -8.641 1 98.62 59 ALA B N 1
ATOM 1685 C CA . ALA B 1 59 ? 1.788 -4.395 -9.18 1 98.62 59 ALA B CA 1
ATOM 1686 C C . ALA B 1 59 ? 0.822 -3.631 -8.281 1 98.62 59 ALA B C 1
ATOM 1688 O O . ALA B 1 59 ? 0.974 -2.424 -8.078 1 98.62 59 ALA B O 1
ATOM 1689 N N . THR B 1 60 ? -0.169 -4.316 -7.77 1 98.75 60 THR B N 1
ATOM 1690 C CA . THR B 1 60 ? -1.145 -3.709 -6.871 1 98.75 60 THR B CA 1
ATOM 1691 C C . THR B 1 60 ? -0.461 -3.172 -5.617 1 98.75 60 THR B C 1
ATOM 1693 O O . THR B 1 60 ? -0.743 -2.053 -5.184 1 98.75 60 THR B O 1
ATOM 1696 N N . TRP B 1 61 ? 0.409 -3.959 -5.086 1 98.81 61 TRP B N 1
ATOM 1697 C CA . TRP B 1 61 ? 1.189 -3.531 -3.928 1 98.81 61 TRP B CA 1
ATOM 1698 C C . TRP B 1 61 ? 2.055 -2.324 -4.27 1 98.81 61 TRP B C 1
ATOM 1700 O O . TRP B 1 61 ? 2.129 -1.366 -3.496 1 98.81 61 TRP B O 1
ATOM 1710 N N . LEU B 1 62 ? 2.713 -2.311 -5.445 1 98.75 62 LEU B N 1
ATOM 1711 C CA . LEU B 1 62 ? 3.557 -1.203 -5.883 1 98.75 62 LEU B CA 1
ATOM 1712 C C . LEU B 1 62 ? 2.732 0.067 -6.07 1 98.75 62 LEU B C 1
ATOM 1714 O O . LEU B 1 62 ? 3.191 1.163 -5.742 1 98.75 62 LEU B O 1
ATOM 1718 N N . LEU B 1 63 ? 1.554 -0.09 -6.621 1 98.88 63 LEU B N 1
ATOM 1719 C CA . LEU B 1 63 ? 0.674 1.063 -6.777 1 98.88 63 LEU B CA 1
ATOM 1720 C C . LEU B 1 63 ? 0.361 1.694 -5.422 1 98.88 63 LEU B C 1
ATOM 1722 O O . LEU B 1 63 ? 0.36 2.92 -5.289 1 98.88 63 LEU B O 1
ATOM 1726 N N . THR B 1 64 ? 0.104 0.872 -4.449 1 98.88 64 THR B N 1
ATOM 1727 C CA . THR B 1 64 ? -0.22 1.35 -3.109 1 98.88 64 THR B CA 1
ATOM 1728 C C . THR B 1 64 ? 0.98 2.049 -2.479 1 98.88 64 THR B C 1
ATOM 1730 O O . THR B 1 64 ? 0.876 3.195 -2.037 1 98.88 64 THR B O 1
ATOM 1733 N N . SER B 1 65 ? 2.137 1.394 -2.527 1 98.88 65 SER B N 1
ATOM 1734 C CA . SER B 1 65 ? 3.34 1.954 -1.924 1 98.88 65 SER B CA 1
ATOM 1735 C C . SER B 1 65 ? 3.793 3.211 -2.658 1 98.88 65 SER B C 1
ATOM 1737 O O . SER B 1 65 ? 4.219 4.184 -2.031 1 98.88 65 SER B O 1
ATOM 1739 N N . GLY B 1 66 ? 3.721 3.135 -3.973 1 98.88 66 GLY B N 1
ATOM 1740 C CA . GLY B 1 66 ? 4.109 4.293 -4.762 1 98.88 66 GLY B CA 1
ATOM 1741 C C . GLY B 1 66 ? 3.258 5.516 -4.48 1 98.88 66 GLY B C 1
ATOM 1742 O O . GLY B 1 66 ? 3.777 6.629 -4.371 1 98.88 66 GLY B O 1
ATOM 1743 N N . SER B 1 67 ? 1.966 5.34 -4.355 1 98.88 67 SER B N 1
ATOM 1744 C CA . SER B 1 67 ? 1.067 6.445 -4.039 1 98.88 67 SER B CA 1
ATOM 1745 C C . SER B 1 67 ? 1.407 7.062 -2.686 1 98.88 67 SER B C 1
ATOM 1747 O O . SER B 1 67 ? 1.421 8.289 -2.541 1 98.88 67 SER B O 1
ATOM 1749 N N . VAL B 1 68 ? 1.666 6.188 -1.73 1 98.94 68 VAL B N 1
ATOM 1750 C CA . VAL B 1 68 ? 2.029 6.66 -0.398 1 98.94 68 VAL B CA 1
ATOM 1751 C C . VAL B 1 68 ? 3.291 7.52 -0.48 1 98.94 68 VAL B C 1
ATOM 1753 O O . VAL B 1 68 ? 3.336 8.617 0.073 1 98.94 68 VAL B O 1
ATOM 1756 N N . ARG B 1 69 ? 4.285 7.051 -1.232 1 98.94 69 ARG B N 1
ATOM 1757 C CA . ARG B 1 69 ? 5.578 7.73 -1.269 1 98.94 69 ARG B CA 1
ATOM 1758 C C . ARG B 1 69 ? 5.484 9.039 -2.041 1 98.94 69 ARG B C 1
ATOM 1760 O O . ARG B 1 69 ? 6.105 10.039 -1.661 1 98.94 69 ARG B O 1
ATOM 1767 N N . ILE B 1 70 ? 4.703 9.055 -3.072 1 98.88 70 ILE B N 1
ATOM 1768 C CA . ILE B 1 70 ? 4.512 10.289 -3.826 1 98.88 70 ILE B CA 1
ATOM 1769 C C . ILE B 1 70 ? 3.811 11.32 -2.951 1 98.88 70 ILE B C 1
ATOM 1771 O O . ILE B 1 70 ? 4.254 12.469 -2.863 1 98.88 70 ILE B O 1
ATOM 1775 N N . VAL B 1 71 ? 2.736 10.93 -2.318 1 98.81 71 VAL B N 1
ATOM 1776 C CA . VAL B 1 71 ? 1.992 11.852 -1.469 1 98.81 71 VAL B CA 1
ATOM 1777 C C . VAL B 1 71 ? 2.869 12.305 -0.303 1 98.81 71 VAL B C 1
ATOM 1779 O O . VAL B 1 71 ? 2.852 13.477 0.078 1 98.81 71 VAL B O 1
ATOM 1782 N N . ALA B 1 72 ? 3.627 11.367 0.267 1 98.69 72 ALA B N 1
ATOM 1783 C CA . ALA B 1 72 ? 4.52 11.719 1.368 1 98.69 72 ALA B CA 1
ATOM 1784 C C . ALA B 1 72 ? 5.57 12.727 0.922 1 98.69 72 ALA B C 1
ATOM 1786 O O . ALA B 1 72 ? 5.922 13.641 1.674 1 98.69 72 ALA B O 1
ATOM 1787 N N . ALA B 1 73 ? 6.043 12.555 -0.31 1 98.69 73 ALA B N 1
ATOM 1788 C CA . ALA B 1 73 ? 7.039 13.492 -0.815 1 98.69 73 ALA B CA 1
ATOM 1789 C C . ALA B 1 73 ? 6.434 14.883 -0.991 1 98.69 73 ALA B C 1
ATOM 1791 O O . ALA B 1 73 ? 7.082 15.891 -0.695 1 98.69 73 ALA B O 1
ATOM 1792 N N . VAL B 1 74 ? 5.211 14.945 -1.44 1 98.25 74 VAL B N 1
ATOM 1793 C CA . VAL B 1 74 ? 4.531 16.219 -1.68 1 98.25 74 VAL B CA 1
ATOM 1794 C C . VAL B 1 74 ? 4.148 16.859 -0.348 1 98.25 74 VAL B C 1
ATOM 1796 O O . VAL B 1 74 ? 4.188 18.078 -0.206 1 98.25 74 VAL B O 1
ATOM 1799 N N . ARG B 1 75 ? 3.756 16.031 0.542 1 98.06 75 ARG B N 1
ATOM 1800 C CA . ARG B 1 75 ? 3.361 16.5 1.864 1 98.06 75 ARG B CA 1
ATOM 1801 C C . ARG B 1 75 ? 4.398 16.125 2.916 1 98.06 75 ARG B C 1
ATOM 1803 O O . ARG B 1 75 ? 4.047 15.602 3.977 1 98.06 75 ARG B O 1
ATOM 1810 N N . TYR B 1 76 ? 5.633 16.391 2.586 1 96.81 76 TYR B N 1
ATOM 1811 C CA . TYR B 1 76 ? 6.738 15.898 3.398 1 96.81 76 TYR B CA 1
ATOM 1812 C C . TYR B 1 76 ? 6.734 16.547 4.777 1 96.81 76 TYR B C 1
ATOM 1814 O O . TYR B 1 76 ? 7.355 16.047 5.711 1 96.81 76 TYR B O 1
ATOM 1822 N N . GLY B 1 77 ? 6.07 17.656 4.973 1 94.56 77 GLY B N 1
ATOM 1823 C CA . GLY B 1 77 ? 5.969 18.297 6.27 1 94.56 77 GLY B CA 1
ATOM 1824 C C . GLY B 1 77 ? 5.105 17.531 7.254 1 94.56 77 GLY B C 1
ATOM 1825 O O . GLY B 1 77 ? 5.184 17.766 8.461 1 94.56 77 GLY B O 1
ATOM 1826 N N . SER B 1 78 ? 4.328 16.719 6.77 1 96.44 78 SER B N 1
ATOM 1827 C CA . SER B 1 78 ? 3.436 15.938 7.613 1 96.44 78 SER B CA 1
ATOM 1828 C C . SER B 1 78 ? 4.152 14.727 8.195 1 96.44 78 SER B C 1
ATOM 1830 O O . SER B 1 78 ? 4.621 13.859 7.457 1 96.44 78 SER B O 1
ATOM 1832 N N . VAL B 1 79 ? 4.125 14.641 9.508 1 95.81 79 VAL B N 1
ATOM 1833 C CA . VAL B 1 79 ? 4.762 13.516 10.18 1 95.81 79 VAL B CA 1
ATOM 1834 C C . VAL B 1 79 ? 4.035 12.219 9.828 1 95.81 79 VAL B C 1
ATOM 1836 O O . VAL B 1 79 ? 4.664 11.18 9.656 1 95.81 79 VAL B O 1
ATOM 1839 N N . ALA B 1 80 ? 2.727 12.32 9.688 1 97.69 80 ALA B N 1
ATOM 1840 C CA . ALA B 1 80 ? 1.928 11.148 9.328 1 97.69 80 ALA B CA 1
ATOM 1841 C C . ALA B 1 80 ? 2.34 10.602 7.965 1 97.69 80 ALA B C 1
ATOM 1843 O O . ALA B 1 80 ? 2.449 9.391 7.785 1 97.69 80 ALA B O 1
ATOM 1844 N N . CYS B 1 81 ? 2.576 11.461 7.035 1 98.25 81 CYS B N 1
ATOM 1845 C CA . CYS B 1 81 ? 2.975 11.047 5.695 1 98.25 81 CYS B CA 1
ATOM 1846 C C . CYS B 1 81 ? 4.371 10.438 5.703 1 98.25 81 CYS B C 1
ATOM 1848 O O . CYS B 1 81 ? 4.625 9.438 5.031 1 98.25 81 CYS B O 1
ATOM 1850 N N . ARG B 1 82 ? 5.266 11.016 6.484 1 97.94 82 ARG B N 1
ATOM 1851 C CA . ARG B 1 82 ? 6.613 10.461 6.59 1 97.94 82 ARG B CA 1
ATOM 1852 C C . ARG B 1 82 ? 6.594 9.086 7.258 1 97.94 82 ARG B C 1
ATOM 1854 O O . ARG B 1 82 ? 7.344 8.195 6.871 1 97.94 82 ARG B O 1
ATOM 1861 N N . LEU B 1 83 ? 5.77 9 8.227 1 98.12 83 LEU B N 1
ATOM 1862 C CA . LEU B 1 83 ? 5.609 7.711 8.891 1 98.12 83 LEU B CA 1
ATOM 1863 C C . LEU B 1 83 ? 5.105 6.66 7.906 1 98.12 83 LEU B C 1
ATOM 1865 O O . LEU B 1 83 ? 5.602 5.531 7.891 1 98.12 83 LEU B O 1
ATOM 1869 N N . LEU B 1 84 ? 4.133 7.023 7.16 1 98.88 84 LEU B N 1
ATOM 1870 C CA . LEU B 1 84 ? 3.58 6.078 6.195 1 98.88 84 LEU B CA 1
ATOM 1871 C C . LEU B 1 84 ? 4.633 5.676 5.168 1 98.88 84 LEU B C 1
ATOM 1873 O O . LEU B 1 84 ? 4.727 4.504 4.793 1 98.88 84 LEU B O 1
ATOM 1877 N N . ALA B 1 85 ? 5.383 6.652 4.707 1 98.81 85 ALA B N 1
ATOM 1878 C CA . ALA B 1 85 ? 6.477 6.316 3.797 1 98.81 85 ALA B CA 1
ATOM 1879 C C . ALA B 1 85 ? 7.453 5.344 4.449 1 98.81 85 ALA B C 1
ATOM 1881 O O . ALA B 1 85 ? 7.863 4.359 3.83 1 98.81 85 ALA B O 1
ATOM 1882 N N . ALA B 1 86 ? 7.828 5.586 5.699 1 98.81 86 ALA B N 1
ATOM 1883 C CA . ALA B 1 86 ? 8.742 4.703 6.418 1 98.81 86 ALA B CA 1
ATOM 1884 C C . ALA B 1 86 ? 8.172 3.291 6.523 1 98.81 86 ALA B C 1
ATOM 1886 O O . ALA B 1 86 ? 8.898 2.311 6.34 1 98.81 86 ALA B O 1
ATOM 1887 N N . LEU B 1 87 ? 6.902 3.211 6.781 1 98.81 87 LEU B N 1
ATOM 1888 C CA . LEU B 1 87 ? 6.266 1.905 6.93 1 98.81 87 LEU B CA 1
ATOM 1889 C C . LEU B 1 87 ? 6.309 1.129 5.617 1 98.81 87 LEU B C 1
ATOM 1891 O O . LEU B 1 87 ? 6.477 -0.093 5.621 1 98.81 87 LEU B O 1
ATOM 1895 N N . THR B 1 88 ? 6.152 1.808 4.465 1 98.88 88 THR B N 1
ATOM 1896 C CA . THR B 1 88 ? 6.227 1.097 3.191 1 98.88 88 THR B CA 1
ATOM 1897 C C . THR B 1 88 ? 7.605 0.466 3.008 1 98.88 88 THR B C 1
ATOM 1899 O O . THR B 1 88 ? 7.723 -0.635 2.465 1 98.88 88 THR B O 1
ATOM 1902 N N . TYR B 1 89 ? 8.625 1.147 3.469 1 98.81 89 TYR B N 1
ATOM 1903 C CA . TYR B 1 89 ? 9.977 0.619 3.326 1 98.81 89 TYR B CA 1
ATOM 1904 C C . TYR B 1 89 ? 10.227 -0.513 4.316 1 98.81 89 TYR B C 1
ATOM 1906 O O . TYR B 1 89 ? 10.922 -1.48 4 1 98.81 89 TYR B O 1
ATOM 1914 N N . VAL B 1 90 ? 9.742 -0.388 5.52 1 98.81 90 VAL B N 1
ATOM 1915 C CA . VAL B 1 90 ? 9.867 -1.459 6.5 1 98.81 90 VAL B CA 1
ATOM 1916 C C . VAL B 1 90 ? 9.188 -2.725 5.977 1 98.81 90 VAL B C 1
ATOM 1918 O O . VAL B 1 90 ? 9.758 -3.816 6.055 1 98.81 90 VAL B O 1
ATOM 1921 N N . ILE B 1 91 ? 8.023 -2.559 5.441 1 98.81 91 ILE B N 1
ATOM 1922 C CA . ILE B 1 91 ? 7.254 -3.682 4.918 1 98.81 91 ILE B CA 1
ATOM 1923 C C . ILE B 1 91 ? 7.977 -4.289 3.715 1 98.81 91 ILE B C 1
ATOM 1925 O O . ILE B 1 91 ? 8.07 -5.512 3.594 1 98.81 91 ILE B O 1
ATOM 1929 N N . ALA B 1 92 ? 8.492 -3.416 2.842 1 98.38 92 ALA B N 1
ATOM 1930 C CA . ALA B 1 92 ? 9.242 -3.9 1.691 1 98.38 92 ALA B CA 1
ATOM 1931 C C . ALA B 1 92 ? 10.477 -4.684 2.135 1 98.38 92 ALA B C 1
ATOM 1933 O O . ALA B 1 92 ? 10.75 -5.773 1.624 1 98.38 92 ALA B O 1
ATOM 1934 N N . LEU B 1 93 ? 11.219 -4.16 3.068 1 97.56 93 LEU B N 1
ATOM 1935 C CA . LEU B 1 93 ? 12.422 -4.816 3.566 1 97.56 93 LEU B CA 1
ATOM 1936 C C . LEU B 1 93 ? 12.086 -6.168 4.191 1 97.56 93 LEU B C 1
ATOM 1938 O O . LEU B 1 93 ? 12.766 -7.16 3.934 1 97.56 93 LEU B O 1
ATOM 1942 N N . ALA B 1 94 ? 11.07 -6.203 4.977 1 97.75 94 ALA B N 1
ATOM 1943 C CA . ALA B 1 94 ? 10.656 -7.457 5.602 1 97.75 94 ALA B CA 1
ATOM 1944 C C . ALA B 1 94 ? 10.258 -8.492 4.551 1 97.75 94 ALA B C 1
ATOM 1946 O O . ALA B 1 94 ? 10.672 -9.648 4.629 1 97.75 94 ALA B O 1
ATOM 1947 N N . HIS B 1 95 ? 9.484 -8.086 3.545 1 97.31 95 HIS B N 1
ATOM 1948 C CA . HIS B 1 95 ? 9.031 -9.016 2.521 1 97.31 95 HIS B CA 1
ATOM 1949 C C . HIS B 1 95 ? 10.203 -9.562 1.712 1 97.31 95 HIS B C 1
ATOM 1951 O O . HIS B 1 95 ? 10.383 -10.781 1.605 1 97.31 95 HIS B O 1
ATOM 1957 N N . PHE B 1 96 ? 11.055 -8.711 1.193 1 95.69 96 PHE B N 1
ATOM 1958 C CA . PHE B 1 96 ? 12.117 -9.148 0.302 1 95.69 96 PHE B CA 1
ATOM 1959 C C . PHE B 1 96 ? 13.211 -9.875 1.08 1 95.69 96 PHE B C 1
ATOM 1961 O O . PHE B 1 96 ? 13.797 -10.836 0.582 1 95.69 96 PHE B O 1
ATOM 1968 N N . TYR B 1 97 ? 13.492 -9.414 2.238 1 93.94 97 TYR B N 1
ATOM 1969 C CA . TYR B 1 97 ? 14.492 -10.086 3.07 1 93.94 97 TYR B CA 1
ATOM 1970 C C . TYR B 1 97 ? 14.062 -11.516 3.385 1 93.94 97 TYR B C 1
ATOM 1972 O O . TYR B 1 97 ? 14.844 -12.453 3.24 1 93.94 97 TYR B O 1
ATOM 1980 N N . THR B 1 98 ? 12.789 -11.734 3.777 1 94.38 98 THR B N 1
ATOM 1981 C CA . THR B 1 98 ? 12.32 -13.07 4.133 1 94.38 98 THR B CA 1
ATOM 1982 C C . THR B 1 98 ? 12.203 -13.945 2.893 1 94.38 98 THR B C 1
ATOM 1984 O O . THR B 1 98 ? 12.445 -15.156 2.953 1 94.38 98 THR B O 1
ATOM 1987 N N . GLU B 1 99 ? 11.859 -13.344 1.777 1 93.5 99 GLU B N 1
ATOM 1988 C CA . GLU B 1 99 ? 11.758 -14.125 0.55 1 93.5 99 GLU B CA 1
ATOM 1989 C C . GLU B 1 99 ? 13.117 -14.656 0.116 1 93.5 99 GLU B C 1
ATOM 1991 O O . GLU B 1 99 ? 13.219 -15.734 -0.468 1 93.5 99 GLU B O 1
ATOM 1996 N N . VAL B 1 100 ? 14.148 -13.93 0.463 1 89.62 100 VAL B N 1
ATOM 1997 C CA . VAL B 1 100 ? 15.492 -14.328 0.074 1 89.62 100 VAL B CA 1
ATOM 1998 C C . VAL B 1 100 ? 16.062 -15.312 1.1 1 89.62 100 VAL B C 1
ATOM 2000 O O . VAL B 1 100 ? 16.547 -16.391 0.738 1 89.62 100 VAL B O 1
ATOM 2003 N N . PHE B 1 101 ? 15.938 -15.047 2.318 1 89.56 101 PHE B N 1
ATOM 2004 C CA . PHE B 1 101 ? 16.75 -15.734 3.314 1 89.56 101 PHE B CA 1
ATOM 2005 C C . PHE B 1 101 ? 15.945 -16.812 4.023 1 89.56 101 PHE B C 1
ATOM 2007 O O . PHE B 1 101 ? 16.516 -17.75 4.59 1 89.56 101 PHE B O 1
ATOM 2014 N N . TRP B 1 102 ? 14.672 -16.703 4.004 1 90.44 102 TRP B N 1
ATOM 2015 C CA . TRP B 1 102 ? 13.867 -17.672 4.746 1 90.44 102 TRP B CA 1
ATOM 2016 C C . TRP B 1 102 ? 13.094 -18.578 3.797 1 90.44 102 TRP B C 1
ATOM 2018 O O . TRP B 1 102 ? 13.148 -19.812 3.93 1 90.44 102 TRP B O 1
ATOM 2028 N N . PHE B 1 103 ? 12.398 -18.078 2.781 1 90.12 103 PHE B N 1
ATOM 2029 C CA . PHE B 1 103 ? 11.516 -18.875 1.934 1 90.12 103 PHE B CA 1
ATOM 2030 C C . PHE B 1 103 ? 12.242 -19.312 0.663 1 90.12 103 PHE B C 1
ATOM 2032 O O . PHE B 1 103 ? 11.836 -20.281 0.017 1 90.12 103 PHE B O 1
ATOM 2039 N N . GLY B 1 104 ? 13.227 -18.531 0.25 1 87.62 104 GLY B N 1
ATOM 2040 C CA . GLY B 1 104 ? 14.047 -18.922 -0.885 1 87.62 104 GLY B CA 1
ATOM 2041 C C . GLY B 1 104 ? 13.336 -18.781 -2.217 1 87.62 104 GLY B C 1
ATOM 2042 O O . GLY B 1 104 ? 13.648 -19.484 -3.176 1 87.62 104 GLY B O 1
ATOM 2043 N N . THR B 1 105 ? 12.266 -17.938 -2.281 1 86.38 105 THR B N 1
ATOM 2044 C CA . THR B 1 105 ? 11.516 -17.781 -3.521 1 86.38 105 THR B CA 1
ATOM 2045 C C . THR B 1 105 ? 12.141 -16.688 -4.391 1 86.38 105 THR B C 1
ATOM 2047 O O . THR B 1 105 ? 11.859 -16.609 -5.586 1 86.38 105 THR B O 1
ATOM 2050 N N . LEU B 1 106 ? 12.906 -15.859 -3.754 1 84.44 106 LEU B N 1
ATOM 2051 C CA . LEU B 1 106 ? 13.555 -14.75 -4.457 1 84.44 106 LEU B CA 1
ATOM 2052 C C . LEU B 1 106 ? 15.047 -15.023 -4.633 1 84.44 106 LEU B C 1
ATOM 2054 O O . LEU B 1 106 ? 15.711 -15.492 -3.707 1 84.44 106 LEU B O 1
ATOM 2058 N N . SER B 1 107 ? 15.492 -14.852 -5.891 1 79.5 107 SER B N 1
ATOM 2059 C CA . SER B 1 107 ? 16.906 -15.078 -6.176 1 79.5 107 SER B CA 1
ATOM 2060 C C . SER B 1 107 ? 17.75 -13.852 -5.828 1 79.5 107 SER B C 1
ATOM 2062 O O . SER B 1 107 ? 17.266 -12.719 -5.926 1 79.5 107 SER B O 1
ATOM 2064 N N . LEU B 1 108 ? 18.922 -14.086 -5.34 1 77.75 108 LEU B N 1
ATOM 2065 C CA . LEU B 1 108 ? 19.844 -13 -5.012 1 77.75 108 LEU B CA 1
ATOM 2066 C C . LEU B 1 108 ? 20.531 -12.469 -6.27 1 77.75 108 LEU B C 1
ATOM 2068 O O . LEU B 1 108 ? 21.609 -11.891 -6.195 1 77.75 108 LEU B O 1
ATOM 2072 N N . HIS B 1 109 ? 19.906 -12.641 -7.32 1 76.31 109 HIS B N 1
ATOM 2073 C CA . HIS B 1 109 ? 20.375 -11.938 -8.508 1 76.31 109 HIS B CA 1
ATOM 2074 C C . HIS B 1 109 ? 20.172 -10.43 -8.375 1 76.31 109 HIS B C 1
ATOM 2076 O O . HIS B 1 109 ? 19.438 -9.977 -7.5 1 76.31 109 HIS B O 1
ATOM 2082 N N . PRO B 1 110 ? 20.859 -9.688 -9.086 1 74.69 110 PRO B N 1
ATOM 2083 C CA . PRO B 1 110 ? 20.812 -8.227 -8.945 1 74.69 110 PRO B CA 1
ATOM 2084 C C . PRO B 1 110 ? 19.391 -7.68 -8.867 1 74.69 110 PRO B C 1
ATOM 2086 O O . PRO B 1 110 ? 19.125 -6.773 -8.07 1 74.69 110 PRO B O 1
ATOM 2089 N N . ALA B 1 111 ? 18.469 -8.227 -9.492 1 72.31 111 ALA B N 1
ATOM 2090 C CA . ALA B 1 111 ? 17.078 -7.746 -9.469 1 72.31 111 ALA B CA 1
ATOM 2091 C C . ALA B 1 111 ? 16.438 -7.98 -8.109 1 72.31 111 ALA B C 1
ATOM 2093 O O . ALA B 1 111 ? 15.648 -7.16 -7.633 1 72.31 111 ALA B O 1
ATOM 2094 N N . GLY B 1 112 ? 16.828 -8.953 -7.496 1 76.44 112 GLY B N 1
ATOM 2095 C CA . GLY B 1 112 ? 16.281 -9.297 -6.195 1 76.44 112 GLY B CA 1
ATOM 2096 C C . GLY B 1 112 ? 16.875 -8.484 -5.062 1 76.44 112 GLY B C 1
ATOM 2097 O O . GLY B 1 112 ? 16.219 -8.242 -4.047 1 76.44 112 GLY B O 1
ATOM 2098 N N . ARG B 1 113 ? 18.016 -8.008 -5.316 1 85.44 113 ARG B N 1
ATOM 2099 C CA . ARG B 1 113 ? 18.703 -7.258 -4.273 1 85.44 113 ARG B CA 1
ATOM 2100 C C . ARG B 1 113 ? 18.312 -5.785 -4.301 1 85.44 113 ARG B C 1
ATOM 2102 O O . ARG B 1 113 ? 18.375 -5.102 -3.275 1 85.44 113 ARG B O 1
ATOM 2109 N N . LEU B 1 114 ? 17.906 -5.355 -5.414 1 89.12 114 LEU B N 1
ATOM 2110 C CA . LEU B 1 114 ? 17.672 -3.93 -5.621 1 89.12 114 LEU B CA 1
ATOM 2111 C C . LEU B 1 114 ? 16.609 -3.406 -4.664 1 89.12 114 LEU B C 1
ATOM 2113 O O . LEU B 1 114 ? 16.812 -2.398 -3.984 1 89.12 114 LEU B O 1
ATOM 2117 N N . PRO B 1 115 ? 15.5 -4.066 -4.543 1 93.19 115 PRO B N 1
ATOM 2118 C CA . PRO B 1 115 ? 14.484 -3.561 -3.619 1 93.19 115 PRO B CA 1
ATOM 2119 C C . PRO B 1 115 ? 14.961 -3.547 -2.168 1 93.19 115 PRO B C 1
ATOM 2121 O O . PRO B 1 115 ? 14.57 -2.668 -1.396 1 93.19 115 PRO B O 1
ATOM 2124 N N . ILE B 1 116 ? 15.812 -4.43 -1.806 1 94.88 116 ILE B N 1
ATOM 2125 C CA . ILE B 1 116 ? 16.328 -4.48 -0.444 1 94.88 116 ILE B CA 1
ATOM 2126 C C . ILE B 1 116 ? 17.25 -3.287 -0.194 1 94.88 116 ILE B C 1
ATOM 2128 O O . ILE B 1 116 ? 17.141 -2.615 0.834 1 94.88 116 ILE B O 1
ATOM 2132 N N . ILE B 1 117 ? 18.094 -3.045 -1.145 1 95.44 117 ILE B N 1
ATOM 2133 C CA . ILE B 1 117 ? 19.047 -1.944 -1.029 1 95.44 117 ILE B CA 1
ATOM 2134 C C . ILE B 1 117 ? 18.297 -0.615 -1.007 1 95.44 117 ILE B C 1
ATOM 2136 O O . ILE B 1 117 ? 18.547 0.233 -0.148 1 95.44 117 ILE B O 1
ATOM 2140 N N . VAL B 1 118 ? 17.406 -0.46 -1.9 1 96.69 118 VAL B N 1
ATOM 2141 C CA . VAL B 1 118 ? 16.656 0.784 -2.016 1 96.69 118 VAL B CA 1
ATOM 2142 C C . VAL B 1 118 ? 15.852 1.021 -0.739 1 96.69 118 VAL B C 1
ATOM 2144 O O . VAL B 1 118 ? 15.852 2.125 -0.191 1 96.69 118 VAL B O 1
ATOM 2147 N N . ALA B 1 119 ? 15.156 0.012 -0.235 1 98.12 119 ALA B N 1
ATOM 2148 C CA . ALA B 1 119 ? 14.352 0.147 0.98 1 98.12 119 ALA B CA 1
ATOM 2149 C C . ALA B 1 119 ? 15.234 0.482 2.182 1 98.12 119 ALA B C 1
ATOM 2151 O O . ALA B 1 119 ? 14.883 1.338 2.998 1 98.12 119 ALA B O 1
ATOM 2152 N N . SER B 1 120 ? 16.391 -0.153 2.277 1 97.62 120 SER B N 1
ATOM 2153 C CA . SER B 1 120 ? 17.312 0.092 3.383 1 97.62 120 SER B CA 1
ATOM 2154 C C . SER B 1 120 ? 17.859 1.519 3.35 1 97.62 120 SER B C 1
ATOM 2156 O O . SER B 1 120 ? 17.859 2.207 4.371 1 97.62 120 SER B O 1
ATOM 2158 N N . CYS B 1 121 ? 18.219 1.946 2.199 1 97.69 121 CYS B N 1
ATOM 2159 C CA . CYS B 1 121 ? 18.781 3.283 2.045 1 97.69 121 CYS B CA 1
ATOM 2160 C C . CYS B 1 121 ? 17.734 4.352 2.348 1 97.69 121 CYS B C 1
ATOM 2162 O O . CYS B 1 121 ? 18.016 5.297 3.09 1 97.69 121 CYS B O 1
ATOM 2164 N N . CYS B 1 122 ? 16.578 4.184 1.81 1 98.38 122 CYS B N 1
ATOM 2165 C CA . CYS B 1 122 ? 15.539 5.188 2.016 1 98.38 122 CYS B CA 1
ATOM 2166 C C . CYS B 1 122 ? 15.07 5.199 3.467 1 98.38 122 CYS B C 1
ATOM 2168 O O . CYS B 1 122 ? 14.82 6.266 4.035 1 98.38 122 CYS B O 1
ATOM 2170 N N . LEU B 1 123 ? 14.969 4.062 4.078 1 98.25 123 LEU B N 1
ATOM 2171 C CA . LEU B 1 123 ? 14.633 3.99 5.496 1 98.25 123 LEU B CA 1
ATOM 2172 C C . LEU B 1 123 ? 15.711 4.645 6.348 1 98.25 123 LEU B C 1
ATOM 2174 O O . LEU B 1 123 ? 15.398 5.348 7.312 1 98.25 123 LEU B O 1
ATOM 2178 N N . GLY B 1 124 ? 16.953 4.434 6.004 1 98.12 124 GLY B N 1
ATOM 2179 C CA . GLY B 1 124 ? 18.047 5.102 6.68 1 98.12 124 GLY B CA 1
ATOM 2180 C C . GLY B 1 124 ? 17.984 6.613 6.57 1 98.12 124 GLY B C 1
ATOM 2181 O O . GLY B 1 124 ? 18.188 7.324 7.559 1 98.12 124 GLY B O 1
ATOM 2182 N N . LEU B 1 125 ? 17.719 7.039 5.328 1 97.88 125 LEU B N 1
ATOM 2183 C CA . LEU B 1 125 ? 17.594 8.477 5.109 1 97.88 125 LEU B CA 1
ATOM 2184 C C . LEU B 1 125 ? 16.453 9.062 5.938 1 97.88 125 LEU B C 1
ATOM 2186 O O . LEU B 1 125 ? 16.609 10.125 6.543 1 97.88 125 LEU B O 1
ATOM 2190 N N . LEU B 1 126 ? 15.359 8.375 5.957 1 98.12 126 LEU B N 1
ATOM 2191 C CA . LEU B 1 126 ? 14.219 8.844 6.738 1 98.12 126 LEU B CA 1
ATOM 2192 C C . LEU B 1 126 ? 14.562 8.891 8.219 1 98.12 126 LEU B C 1
ATOM 2194 O O . LEU B 1 126 ? 14.203 9.844 8.922 1 98.12 126 LEU B O 1
ATOM 2198 N N . PHE B 1 127 ? 15.25 7.922 8.695 1 96.81 127 PHE B N 1
ATOM 2199 C CA . PHE B 1 127 ? 15.664 7.855 10.094 1 96.81 127 PHE B CA 1
ATOM 2200 C C . PHE B 1 127 ? 16.609 9 10.43 1 96.81 127 PHE B C 1
ATOM 2202 O O . PHE B 1 127 ? 16.453 9.656 11.461 1 96.81 127 PHE B O 1
ATOM 2209 N N . LEU B 1 128 ? 17.547 9.234 9.625 1 95.5 128 LEU B N 1
ATOM 2210 C CA . LEU B 1 128 ? 18.516 10.312 9.836 1 95.5 128 LEU B CA 1
ATOM 2211 C C . LEU B 1 128 ? 17.812 11.672 9.82 1 95.5 128 LEU B C 1
ATOM 2213 O O . LEU B 1 128 ? 18.141 12.555 10.617 1 95.5 128 LEU B O 1
ATOM 2217 N N . ASP B 1 129 ? 16.906 11.797 8.938 1 95 129 ASP B N 1
ATOM 2218 C CA . ASP B 1 129 ? 16.141 13.039 8.859 1 95 129 ASP B CA 1
ATOM 2219 C C . ASP B 1 129 ? 15.32 13.258 10.133 1 95 129 ASP B C 1
ATOM 2221 O O . ASP B 1 129 ? 15.25 14.383 10.641 1 95 129 ASP B O 1
ATOM 2225 N N . ALA B 1 130 ? 14.719 12.227 10.617 1 93.25 130 ALA B N 1
ATOM 2226 C CA . ALA B 1 130 ? 13.93 12.312 11.844 1 93.25 130 ALA B CA 1
ATOM 2227 C C . ALA B 1 130 ? 14.82 12.656 13.039 1 93.25 130 ALA B C 1
ATOM 2229 O O . ALA B 1 130 ? 14.469 13.516 13.852 1 93.25 130 ALA B O 1
ATOM 2230 N N . VAL B 1 131 ? 15.938 12.016 13.133 1 91.06 131 VAL B N 1
ATOM 2231 C CA . VAL B 1 131 ? 16.875 12.242 14.227 1 91.06 131 VAL B CA 1
ATOM 2232 C C . VAL B 1 131 ? 17.406 13.672 14.172 1 91.06 131 VAL B C 1
ATOM 2234 O O . VAL B 1 131 ? 17.453 14.359 15.195 1 91.06 131 VAL B O 1
ATOM 2237 N N . SER B 1 132 ? 17.75 14.125 13.047 1 88.94 132 SER B N 1
ATOM 2238 C CA . SER B 1 132 ? 18.266 15.477 12.875 1 88.94 132 SER B CA 1
ATOM 2239 C C . SER B 1 132 ? 17.219 16.516 13.266 1 88.94 132 SER B C 1
ATOM 2241 O O . SER B 1 132 ? 17.547 17.547 13.852 1 88.94 132 SER B O 1
ATOM 2243 N N . THR B 1 133 ? 15.992 16.25 12.93 1 86.12 133 THR B N 1
ATOM 2244 C CA . THR B 1 133 ? 14.906 17.156 13.266 1 86.12 133 THR B CA 1
ATOM 2245 C C . THR B 1 133 ? 14.688 17.203 14.781 1 86.12 133 THR B C 1
ATOM 2247 O O . THR B 1 133 ? 14.492 18.281 15.352 1 86.12 133 THR B O 1
ATOM 2250 N N . VAL B 1 134 ? 14.797 16.141 15.469 1 84.5 134 VAL B N 1
ATOM 2251 C CA . VAL B 1 134 ? 14.609 16.062 16.922 1 84.5 134 VAL B CA 1
ATOM 2252 C C . VAL B 1 134 ? 15.766 16.766 17.625 1 84.5 134 VAL B C 1
ATOM 2254 O O . VAL B 1 134 ? 15.555 17.5 18.594 1 84.5 134 VAL B O 1
ATOM 2257 N N . ILE B 1 135 ? 16.938 16.641 17.141 1 85.06 135 ILE B N 1
ATOM 2258 C CA . ILE B 1 135 ? 18.125 17.25 17.719 1 85.06 135 ILE B CA 1
ATOM 2259 C C . ILE B 1 135 ? 18.047 18.766 17.578 1 85.06 135 ILE B C 1
ATOM 2261 O O . ILE B 1 135 ? 18.344 19.5 18.531 1 85.06 135 ILE B O 1
ATOM 2265 N N . LEU B 1 136 ? 17.641 19.219 16.469 1 83.38 136 LEU B N 1
ATOM 2266 C CA . LEU B 1 136 ? 17.5 20.656 16.203 1 83.38 136 LEU B CA 1
ATOM 2267 C C . LEU B 1 136 ? 16.422 21.266 17.094 1 83.38 136 LEU B C 1
ATOM 2269 O O . LEU B 1 136 ? 16.594 22.359 17.625 1 83.38 136 LEU B O 1
ATOM 2273 N N . GLN B 1 137 ? 15.359 20.547 17.281 1 82.31 137 GLN B N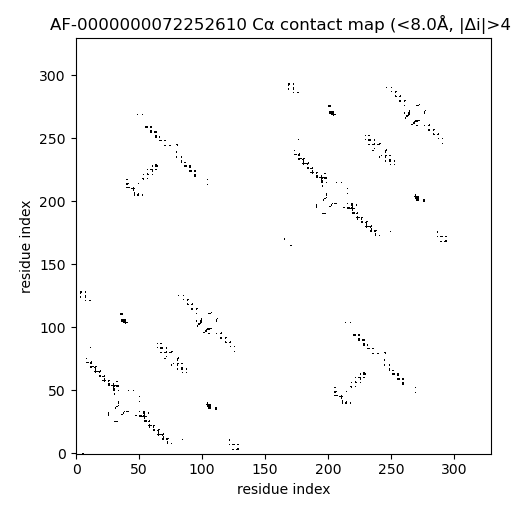 1
ATOM 2274 C CA . GLN B 1 137 ? 14.289 21.016 18.156 1 82.31 137 GLN B CA 1
ATOM 2275 C C . GLN B 1 137 ? 14.742 21.062 19.609 1 82.31 137 GLN B C 1
ATOM 2277 O O . GLN B 1 137 ? 14.383 21.969 20.344 1 82.31 137 GLN B O 1
ATOM 2282 N N . MET B 1 138 ? 15.555 20.172 20 1 84.88 138 MET B N 1
ATOM 2283 C CA . MET B 1 138 ? 16.078 20.109 21.375 1 84.88 138 MET B CA 1
ATOM 2284 C C . MET B 1 138 ? 17.094 21.234 21.594 1 84.88 138 MET B C 1
ATOM 2286 O O . MET B 1 138 ? 17.141 21.828 22.688 1 84.88 138 MET B O 1
ATOM 2290 N N . ARG B 1 139 ? 17.906 21.656 20.688 1 78.81 139 ARG B N 1
ATOM 2291 C CA . ARG B 1 139 ? 18.922 22.688 20.781 1 78.81 139 ARG B CA 1
ATOM 2292 C C . ARG B 1 139 ? 18.297 24.078 20.703 1 78.81 139 ARG B C 1
ATOM 2294 O O . ARG B 1 139 ? 18.75 25 21.391 1 78.81 139 ARG B O 1
ATOM 2301 N N . GLY B 1 140 ? 17.391 24.203 19.75 1 69.44 140 GLY B N 1
ATOM 2302 C CA . GLY B 1 140 ? 16.703 25.469 19.656 1 69.44 140 GLY B CA 1
ATOM 2303 C C . GLY B 1 140 ? 15.844 25.781 20.875 1 69.44 140 GLY B C 1
ATOM 2304 O O . GLY B 1 140 ? 15.57 26.938 21.172 1 69.44 140 GLY B O 1
ATOM 2305 N N . GLY B 1 141 ? 15.211 24.734 21.484 1 59.78 141 GLY B N 1
ATOM 2306 C CA . GLY B 1 141 ? 14.469 24.938 22.719 1 59.78 141 GLY B CA 1
ATOM 2307 C C . GLY B 1 141 ? 15.336 25.375 23.875 1 59.78 141 GLY B C 1
ATOM 2308 O O . GLY B 1 141 ? 14.844 25.922 24.875 1 59.78 141 GLY B O 1
ATOM 2309 N N . LYS B 1 142 ? 16.672 25.219 23.953 1 59.09 142 LYS B N 1
ATOM 2310 C CA . LYS B 1 142 ? 17.547 25.594 25.047 1 59.09 142 LYS B CA 1
ATOM 2311 C C . LYS B 1 142 ? 17.938 27.062 24.969 1 59.09 142 LYS B C 1
ATOM 2313 O O . LYS B 1 142 ? 18.312 27.672 25.984 1 59.09 142 LYS B O 1
ATOM 2318 N N . HIS B 1 143 ? 17.922 27.641 23.828 1 51.75 143 HIS B N 1
ATOM 2319 C CA . HIS B 1 143 ? 18.516 28.969 23.828 1 51.75 143 HIS B CA 1
ATOM 2320 C C . HIS B 1 143 ? 17.516 30.016 24.297 1 51.75 143 HIS B C 1
ATOM 2322 O O . HIS B 1 143 ? 17.859 31.203 24.422 1 51.75 143 HIS B O 1
ATOM 2328 N N . HIS B 1 144 ? 16.188 29.688 24.234 1 47.19 144 HIS B N 1
ATOM 2329 C CA . HIS B 1 144 ? 15.516 30.906 24.641 1 47.19 144 HIS B CA 1
ATOM 2330 C C . HIS B 1 144 ? 15.641 31.125 26.156 1 47.19 144 HIS B C 1
ATOM 2332 O O . HIS B 1 144 ? 14.859 30.562 26.922 1 47.19 144 HIS B O 1
ATOM 2338 N N . PRO B 1 145 ? 16.781 31.094 26.672 1 47.66 145 PRO B N 1
ATOM 2339 C CA . PRO B 1 145 ? 16.75 31.625 28.047 1 47.66 145 PRO B CA 1
ATOM 2340 C C . PRO B 1 145 ? 16.047 33 28.125 1 47.66 145 PRO B C 1
ATOM 2342 O O . PRO B 1 145 ? 16.406 33.906 27.375 1 47.66 145 PRO B O 1
ATOM 2345 N N . GLU B 1 146 ? 14.703 33 28.172 1 45.09 146 GLU B N 1
ATOM 2346 C CA . GLU B 1 146 ? 14.07 34.25 28.531 1 45.09 146 GLU B CA 1
ATOM 2347 C C . GLU B 1 146 ? 14.906 35.031 29.547 1 45.09 146 GLU B C 1
ATOM 2349 O O . GLU B 1 146 ? 15.141 34.531 30.656 1 45.09 146 GLU B O 1
ATOM 2354 N N . LYS B 1 147 ? 16 35.688 29.266 1 47.81 147 LYS B N 1
ATOM 2355 C CA . LYS B 1 147 ? 16.672 36.656 30.141 1 47.81 147 LYS B CA 1
ATOM 2356 C C . LYS B 1 147 ? 15.672 37.625 30.781 1 47.81 147 LYS B C 1
ATOM 2358 O O . LYS B 1 147 ? 15.07 38.438 30.094 1 47.81 147 LYS B O 1
ATOM 2363 N N . SER B 1 148 ? 14.75 37.156 31.641 1 46.19 148 SER B N 1
ATOM 2364 C CA . SER B 1 148 ? 14.07 38.125 32.5 1 46.19 148 SER B CA 1
ATOM 2365 C C . SER B 1 148 ? 15.062 39.094 33.125 1 46.19 148 SER B C 1
ATOM 2367 O O . SER B 1 148 ? 15.922 38.688 33.906 1 46.19 148 SER B O 1
ATOM 2369 N N . GLY B 1 149 ? 15.625 40.062 32.469 1 40.69 149 GLY B N 1
ATOM 2370 C CA . GLY B 1 149 ? 16.453 41.125 32.969 1 40.69 149 GLY B CA 1
ATOM 2371 C C . GLY B 1 149 ? 15.875 41.781 34.219 1 40.69 149 GLY B C 1
ATOM 2372 O O . GLY B 1 149 ? 14.656 41.844 34.406 1 40.69 149 GLY B O 1
ATOM 2373 N N . PRO B 1 150 ? 16.516 41.75 35.375 1 48.75 150 PRO B N 1
ATOM 2374 C CA . PRO B 1 150 ? 16.078 42.375 36.625 1 48.75 150 PRO B CA 1
ATOM 2375 C C . PRO B 1 150 ? 15.516 43.781 36.406 1 48.75 150 PRO B C 1
ATOM 2377 O O . PRO B 1 150 ? 16.016 44.531 35.594 1 48.75 150 PRO B O 1
ATOM 2380 N N . GLY B 1 151 ? 14.195 44.062 36.375 1 43.47 151 GLY B N 1
ATOM 2381 C CA . GLY B 1 151 ? 13.555 45.375 36.344 1 43.47 151 GLY B CA 1
ATOM 2382 C C . GLY B 1 151 ? 14.18 46.344 37.312 1 43.47 151 GLY B C 1
ATOM 2383 O O . GLY B 1 151 ? 14.43 46.031 38.469 1 43.47 151 GLY B O 1
ATOM 2384 N N . ARG B 1 152 ? 15.031 47.375 37 1 46.41 152 ARG B N 1
ATOM 2385 C CA . ARG B 1 152 ? 15.625 48.5 37.719 1 46.41 152 ARG B CA 1
ATOM 2386 C C . ARG B 1 152 ? 14.578 49.25 38.531 1 46.41 152 ARG B C 1
ATOM 2388 O O . ARG B 1 152 ? 13.633 49.812 37.969 1 46.41 152 ARG B O 1
ATOM 2395 N N . GLY B 1 153 ? 14.102 48.781 39.75 1 42.88 153 GLY B N 1
ATOM 2396 C CA . GLY B 1 153 ? 13.336 49.594 40.688 1 42.88 153 GLY B CA 1
ATOM 2397 C C . GLY B 1 153 ? 13.93 50.969 40.938 1 42.88 153 GLY B C 1
ATOM 2398 O O . GLY B 1 153 ? 15.094 51.094 41.312 1 42.88 153 GLY B O 1
ATOM 2399 N N . THR B 1 154 ? 13.586 52 40.188 1 43.16 154 THR B N 1
ATOM 2400 C CA . THR B 1 154 ? 13.898 53.406 40.375 1 43.16 154 THR B CA 1
ATOM 2401 C C . THR B 1 154 ? 13.539 53.875 41.781 1 43.16 154 THR B C 1
ATOM 2403 O O . THR B 1 154 ? 12.375 53.844 42.156 1 43.16 154 THR B O 1
ATOM 2406 N N . ALA B 1 155 ? 14.297 53.656 42.906 1 47.53 155 ALA B N 1
ATOM 2407 C CA . ALA B 1 155 ? 14.211 54.25 44.25 1 47.53 155 ALA B CA 1
ATOM 2408 C C . ALA B 1 155 ? 14.234 55.75 44.156 1 47.53 155 ALA B C 1
ATOM 2410 O O . ALA B 1 155 ? 15.227 56.344 43.75 1 47.53 155 ALA B O 1
ATOM 2411 N N . ARG B 1 156 ? 13.102 56.5 43.969 1 42.31 156 ARG B N 1
ATOM 2412 C CA . ARG B 1 156 ? 12.945 57.938 44.156 1 42.31 156 ARG B CA 1
ATOM 2413 C C . ARG B 1 156 ? 13.328 58.375 45.562 1 42.31 156 ARG B C 1
ATOM 2415 O O . ARG B 1 156 ? 12.781 57.844 46.531 1 42.31 156 ARG B O 1
ATOM 2422 N N . SER B 1 157 ? 14.539 58.719 45.875 1 42.72 157 SER B N 1
ATOM 2423 C CA . SER B 1 157 ? 15.102 59.344 47.062 1 42.72 157 SER B CA 1
ATOM 2424 C C . SER B 1 157 ? 14.242 60.5 47.531 1 42.72 157 SER B C 1
ATOM 2426 O O . SER B 1 157 ? 14.031 61.469 46.781 1 42.72 157 SER B O 1
ATOM 2428 N N . GLN B 1 158 ? 13.164 60.344 48.344 1 41.94 158 GLN B N 1
ATOM 2429 C CA . GLN B 1 158 ? 12.391 61.375 49.031 1 41.94 158 GLN B CA 1
ATOM 2430 C C . GLN B 1 158 ? 13.297 62.281 49.875 1 41.94 158 GLN B C 1
ATOM 2432 O O . GLN B 1 158 ? 14.078 61.812 50.688 1 41.94 158 GLN B O 1
ATOM 2437 N N . ARG B 1 159 ? 13.758 63.5 49.469 1 47.81 159 ARG B N 1
ATOM 2438 C CA . ARG B 1 159 ? 14.477 64.562 50.156 1 47.81 159 ARG B CA 1
ATOM 2439 C C . ARG B 1 159 ? 13.766 65 51.438 1 47.81 159 ARG B C 1
ATOM 2441 O O . ARG B 1 159 ? 12.555 65.25 51.406 1 47.81 159 ARG B O 1
ATOM 2448 N N . PRO B 1 160 ? 14.266 64.625 52.625 1 49.31 160 PRO B N 1
ATOM 2449 C CA . PRO B 1 160 ? 13.711 65.062 53.906 1 49.31 160 PRO B CA 1
ATOM 2450 C C . PRO B 1 160 ? 13.578 66.562 54.031 1 49.31 160 PRO B C 1
ATOM 2452 O O . PRO B 1 160 ? 14.422 67.312 53.5 1 49.31 160 PRO B O 1
ATOM 2455 N N . ARG B 1 161 ? 12.414 67.125 54.031 1 46.66 161 ARG B N 1
ATOM 2456 C CA . ARG B 1 161 ? 12.094 68.562 54.281 1 46.66 161 ARG B CA 1
ATOM 2457 C C . ARG B 1 161 ? 12.789 69.062 55.562 1 46.66 161 ARG B C 1
ATOM 2459 O O . ARG B 1 161 ? 12.766 68.375 56.594 1 46.66 161 ARG B O 1
ATOM 2466 N N . ARG B 1 162 ? 13.859 69.75 55.5 1 45 162 ARG B N 1
ATOM 2467 C CA . ARG B 1 162 ? 14.523 70.5 56.562 1 45 162 ARG B CA 1
ATOM 2468 C C . ARG B 1 162 ? 13.508 71.25 57.406 1 45 162 ARG B C 1
ATOM 2470 O O . ARG B 1 162 ? 12.656 71.938 56.875 1 45 162 ARG B O 1
ATOM 2477 N N . LEU B 1 163 ? 13.07 70.688 58.531 1 41.72 1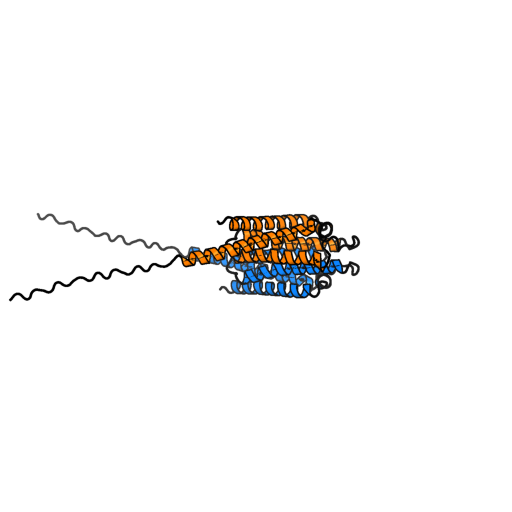63 LEU B N 1
ATOM 2478 C CA . LEU B 1 163 ? 12.391 71.438 59.594 1 41.72 163 LEU B CA 1
ATOM 2479 C C . LEU B 1 163 ? 13.156 72.75 59.938 1 41.72 163 LEU B C 1
ATOM 2481 O O . LEU B 1 163 ? 14.312 72.688 60.344 1 41.72 163 LEU B O 1
ATOM 2485 N N . ASP B 1 164 ? 13.094 73.75 59.188 1 37.47 164 ASP B N 1
ATOM 2486 C CA . ASP B 1 164 ? 13.523 75.125 59.562 1 37.47 164 ASP B CA 1
ATOM 2487 C C . ASP B 1 164 ? 13.016 75.438 60.969 1 37.47 164 ASP B C 1
ATOM 2489 O O . ASP B 1 164 ? 11.82 75.375 61.219 1 37.47 164 ASP B O 1
ATOM 2493 N N . ASP B 1 165 ? 13.922 75.312 61.969 1 26.88 165 ASP B N 1
ATOM 2494 C CA . ASP B 1 165 ? 13.891 76.375 63 1 26.88 165 ASP B CA 1
ATOM 2495 C C . ASP B 1 165 ? 14.109 77.75 62.406 1 26.88 165 ASP B C 1
ATOM 2497 O O . ASP B 1 165 ? 14.93 77.938 61.5 1 26.88 165 ASP B O 1
#